Protein AF-A0A5E5Q5E0-F1 (afdb_monomer)

Solvent-accessible surface area (backbone atoms only — not comparable to full-atom values): 14532 Å² total; per-residue (Å²): 140,84,90,85,79,92,76,89,85,77,84,80,76,79,76,79,72,73,76,72,65,75,73,71,73,67,72,50,52,29,37,40,36,38,38,37,91,51,34,83,45,79,44,85,43,45,42,62,45,42,48,98,83,24,41,54,48,75,50,76,49,58,37,79,84,68,51,53,29,35,42,39,36,36,41,42,78,46,62,90,90,45,99,40,58,22,34,41,39,40,38,36,24,42,77,86,66,48,64,49,33,35,40,37,36,49,28,83,44,74,67,52,53,52,70,38,12,37,38,37,42,31,32,44,58,94,90,33,57,34,36,45,37,40,40,47,49,92,70,69,36,84,26,50,61,76,83,38,66,58,48,34,32,39,46,37,40,40,28,68,79,73,74,43,74,48,76,45,80,39,65,47,46,77,75,52,100,48,32,23,45,44,76,44,68,51,78,96,47,60,33,31,42,34,42,37,40,31,51,45,82,56,30,20,25,34,42,35,46,33,38,31,37,51,53,96,96,39,80,40,72,44,34,34,42,36,37,35,23,43,38,70,65,55,42,48,65,50,35,39,36,36,35,40,46,44,95,85,65,41,51,40,34,46,36,43,45,41,36,87,79,52,57,74,79,86,127

Foldseek 3Di:
DDDDDDDDDDPPPPPPPVPPPVPPPPQQWKWKFKDKDQGGDIDIDTVCCPFDNHFKDKDWDAGNVRFIKIWIWGKDQDPPPDPARIWIWIFIAGPVRHTAKIKIKRANGPVLVVQLQKWWKWAQDPLMTIITMMGRDDDAAQAACVVQQQWWWWKWKDQVLVPDTDIDTDRFPDPDPFKGKDKDDRPPAQKIWMWMWGQDPRNKIKTKIWIWGHDPNDTRTGMIIIIIHRDLVSQQRIWMKMWGQDPPRGIMIITTHGRPPDGPPDD

Structure (mmCIF, N/CA/C/O backbone):
data_AF-A0A5E5Q5E0-F1
#
_entry.id   AF-A0A5E5Q5E0-F1
#
loop_
_atom_site.group_PDB
_atom_site.id
_atom_site.type_symbol
_atom_site.label_atom_id
_atom_site.label_alt_id
_atom_site.label_comp_id
_atom_site.label_asym_id
_atom_site.label_entity_id
_atom_site.label_seq_id
_atom_site.pdbx_PDB_ins_code
_atom_site.Cartn_x
_atom_site.Cartn_y
_atom_site.Cartn_z
_atom_site.occupancy
_atom_site.B_iso_or_equiv
_atom_site.auth_seq_id
_atom_site.auth_comp_id
_atom_site.auth_asym_id
_atom_site.auth_atom_id
_atom_site.pdbx_PDB_model_num
ATOM 1 N N . MET A 1 1 ? 80.207 36.138 18.730 1.00 35.34 1 MET A N 1
ATOM 2 C CA . MET A 1 1 ? 80.093 37.525 18.214 1.00 35.34 1 MET A CA 1
ATOM 3 C C . MET A 1 1 ? 79.816 37.389 16.722 1.00 35.34 1 MET A C 1
ATOM 5 O O . MET A 1 1 ? 80.621 36.753 16.075 1.00 35.34 1 MET A O 1
ATOM 9 N N . ASN A 1 2 ? 78.700 37.779 16.112 1.00 36.78 2 ASN A N 1
ATOM 10 C CA . ASN A 1 2 ? 77.713 38.807 16.410 1.00 36.78 2 ASN A CA 1
ATOM 11 C C . ASN A 1 2 ? 76.308 38.320 16.002 1.00 36.78 2 ASN A C 1
ATOM 13 O O . ASN A 1 2 ? 76.163 37.550 15.058 1.00 36.78 2 ASN A O 1
ATOM 17 N N . LYS A 1 3 ? 75.296 38.777 16.744 1.00 40.72 3 LYS A N 1
ATOM 18 C CA . LYS A 1 3 ? 73.862 38.537 16.526 1.00 40.72 3 LYS A CA 1
ATOM 19 C C . LYS A 1 3 ? 73.323 39.411 15.386 1.00 40.72 3 LYS A C 1
ATOM 21 O O . LYS A 1 3 ? 73.710 40.570 15.305 1.00 40.72 3 LYS A O 1
ATOM 26 N N . MET A 1 4 ? 72.362 38.891 14.621 1.00 32.59 4 MET A N 1
ATOM 27 C CA . MET A 1 4 ? 71.255 39.617 13.961 1.00 32.59 4 MET A CA 1
ATOM 28 C C . MET A 1 4 ? 70.448 38.599 13.139 1.00 32.59 4 MET A C 1
ATOM 30 O O . MET A 1 4 ? 71.045 37.781 12.458 1.00 32.59 4 MET A O 1
ATOM 34 N N . ASN A 1 5 ? 69.124 38.569 13.072 1.00 37.16 5 ASN A N 1
ATOM 35 C CA . ASN A 1 5 ? 68.058 39.181 13.846 1.00 37.16 5 ASN A CA 1
ATOM 36 C C . ASN A 1 5 ? 66.815 38.340 13.500 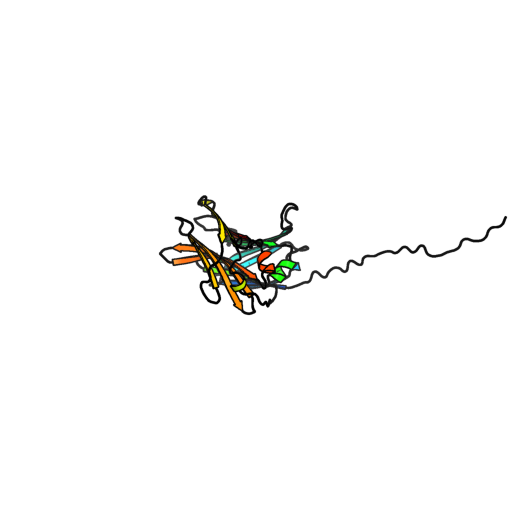1.00 37.16 5 ASN A C 1
ATOM 38 O O . ASN A 1 5 ? 66.496 38.171 12.324 1.00 37.16 5 ASN A O 1
ATOM 42 N N . GLN A 1 6 ? 66.146 37.780 14.507 1.00 40.53 6 GLN A N 1
ATOM 43 C CA . GLN A 1 6 ? 64.787 37.261 14.356 1.00 40.53 6 GLN A CA 1
ATOM 44 C C . GLN A 1 6 ? 63.860 38.437 14.055 1.00 40.53 6 GLN A C 1
ATOM 46 O O . GLN A 1 6 ? 63.905 39.418 14.792 1.00 40.53 6 GLN A O 1
ATOM 51 N N . SER A 1 7 ? 62.985 38.317 13.057 1.00 34.12 7 SER A N 1
ATOM 52 C CA . SER A 1 7 ? 61.674 38.967 13.112 1.00 34.12 7 SER A CA 1
ATOM 53 C C . SER A 1 7 ? 60.756 38.477 11.991 1.00 34.12 7 SER A C 1
ATOM 55 O O . SER A 1 7 ? 61.030 38.738 10.827 1.00 34.12 7 SER A O 1
ATOM 57 N N . ILE A 1 8 ? 59.672 37.796 12.388 1.00 40.12 8 ILE A N 1
ATOM 58 C CA . ILE A 1 8 ? 58.306 37.948 11.854 1.00 40.12 8 ILE A CA 1
ATOM 59 C C . ILE A 1 8 ? 58.193 37.664 10.337 1.00 40.12 8 ILE A C 1
ATOM 61 O O . ILE A 1 8 ? 58.616 38.437 9.494 1.00 40.12 8 ILE A O 1
ATOM 65 N N . THR A 1 9 ? 57.557 36.594 9.865 1.00 35.47 9 THR A N 1
ATOM 66 C CA . THR A 1 9 ? 56.093 36.476 9.808 1.00 35.47 9 THR A CA 1
ATOM 67 C C . THR A 1 9 ? 55.716 35.133 9.159 1.00 35.47 9 THR A C 1
ATOM 69 O O . THR A 1 9 ? 56.431 34.657 8.283 1.00 35.47 9 THR A O 1
ATOM 72 N N . ARG A 1 10 ? 54.508 34.643 9.471 1.00 36.25 10 ARG A N 1
ATOM 73 C CA . ARG A 1 10 ? 53.710 33.644 8.724 1.00 36.25 10 ARG A CA 1
ATOM 74 C C . ARG A 1 10 ? 53.986 32.170 9.024 1.00 36.25 10 ARG A C 1
ATOM 76 O O . ARG A 1 10 ? 54.270 31.369 8.142 1.00 36.25 10 ARG A O 1
ATOM 83 N N . THR A 1 11 ? 53.671 31.780 10.255 1.00 41.12 11 THR A N 1
ATOM 84 C CA . THR A 1 11 ? 52.943 30.522 10.467 1.00 41.12 11 THR A CA 1
ATOM 85 C C . THR A 1 11 ? 51.606 30.636 9.729 1.00 41.12 11 THR A C 1
ATOM 87 O O . THR A 1 11 ? 50.699 31.340 10.173 1.00 41.12 11 THR A O 1
ATOM 90 N N . LEU A 1 12 ? 51.498 30.008 8.559 1.00 36.88 12 LEU A N 1
ATOM 91 C CA . LEU A 1 12 ? 50.235 29.858 7.845 1.00 36.88 12 LEU A CA 1
ATOM 92 C C . LEU A 1 12 ? 49.429 28.766 8.567 1.00 36.88 12 LEU A C 1
ATOM 94 O O . LEU A 1 12 ? 49.473 27.596 8.200 1.00 36.88 12 LEU A O 1
ATOM 98 N N . ILE A 1 13 ? 48.734 29.136 9.645 1.00 43.09 13 ILE A N 1
ATOM 99 C CA . ILE A 1 13 ? 47.657 28.306 10.190 1.00 43.09 13 ILE A CA 1
ATOM 100 C C . ILE A 1 13 ? 46.528 28.399 9.168 1.00 43.09 13 ILE A C 1
ATOM 102 O O . ILE A 1 13 ? 45.756 29.356 9.154 1.00 43.09 13 ILE A O 1
ATOM 106 N N . LEU A 1 14 ? 46.478 27.424 8.262 1.00 36.44 14 LEU A N 1
ATOM 107 C CA . LEU A 1 14 ? 45.332 27.208 7.396 1.00 36.44 14 LEU A CA 1
ATOM 108 C C . LEU A 1 14 ? 44.208 26.668 8.287 1.00 36.44 14 LEU A C 1
ATOM 110 O O . LEU A 1 14 ? 44.027 25.463 8.449 1.00 36.44 14 LEU A O 1
ATOM 114 N N . LEU A 1 15 ? 43.494 27.582 8.940 1.00 39.75 15 LEU A N 1
ATOM 115 C CA . LEU A 1 15 ? 42.253 27.272 9.624 1.00 39.75 15 LEU A CA 1
ATOM 116 C C . LEU A 1 15 ? 41.234 26.947 8.523 1.00 39.75 15 LEU A C 1
ATOM 118 O O . LEU A 1 15 ? 40.555 27.833 8.006 1.00 39.75 15 LEU A O 1
ATOM 122 N N . LEU A 1 16 ? 41.161 25.674 8.124 1.00 37.03 16 LEU A N 1
ATOM 123 C CA . LEU A 1 16 ? 39.994 25.126 7.442 1.00 37.03 16 LEU A CA 1
ATOM 124 C C . LEU A 1 16 ? 38.839 25.181 8.443 1.00 37.03 16 LEU A C 1
ATOM 126 O O . LEU A 1 16 ? 38.475 24.193 9.075 1.00 37.03 16 LEU A O 1
ATOM 130 N N . ILE A 1 17 ? 38.254 26.368 8.593 1.00 39.75 17 ILE A N 1
ATOM 131 C CA . ILE A 1 17 ? 36.859 26.469 8.976 1.00 39.75 17 ILE A CA 1
ATOM 132 C C . ILE A 1 17 ? 36.133 25.862 7.784 1.00 39.75 17 ILE A C 1
ATOM 134 O O . ILE A 1 17 ? 35.847 26.536 6.795 1.00 39.75 17 ILE A O 1
ATOM 138 N N . THR A 1 18 ? 35.887 24.555 7.846 1.00 39.12 18 THR A N 1
ATOM 139 C CA . THR A 1 18 ? 34.796 23.966 7.093 1.00 39.12 18 THR A CA 1
ATOM 140 C C . THR A 1 18 ? 33.573 24.741 7.546 1.00 39.12 18 THR A C 1
ATOM 142 O O . THR A 1 18 ? 33.027 24.485 8.620 1.00 39.12 18 THR A O 1
ATOM 145 N N . MET A 1 19 ? 33.189 25.755 6.773 1.00 35.12 19 MET A N 1
ATOM 146 C CA . MET A 1 19 ? 31.836 26.254 6.823 1.00 35.12 19 MET A CA 1
ATOM 147 C C . MET A 1 19 ? 30.999 25.062 6.391 1.00 35.12 19 MET A C 1
ATOM 149 O O . MET A 1 19 ? 30.806 24.810 5.203 1.00 35.12 19 MET A O 1
ATOM 153 N N . SER A 1 20 ? 30.568 24.274 7.374 1.00 36.41 20 SER A N 1
ATOM 154 C CA . SER A 1 20 ? 29.346 23.515 7.266 1.00 36.41 20 SER A CA 1
ATOM 155 C C . SER A 1 20 ? 28.297 24.568 6.966 1.00 36.41 20 SER A C 1
ATOM 157 O O . SER A 1 20 ? 27.733 25.202 7.855 1.00 36.41 20 SER A O 1
ATOM 159 N N . THR A 1 21 ? 28.097 24.826 5.673 1.00 36.62 21 THR A N 1
ATOM 160 C CA . THR A 1 21 ? 26.851 25.408 5.221 1.00 36.62 21 THR A CA 1
ATOM 161 C C . THR A 1 21 ? 25.802 24.537 5.898 1.00 36.62 21 THR A C 1
ATOM 163 O O . THR A 1 21 ? 25.853 23.311 5.734 1.00 36.62 21 THR A O 1
ATOM 166 N N . PRO A 1 22 ? 24.942 25.089 6.774 1.00 37.69 22 PRO A N 1
ATOM 167 C CA . PRO A 1 22 ? 23.803 24.322 7.212 1.00 37.69 22 PRO A CA 1
ATOM 168 C C . PRO A 1 22 ? 23.111 23.986 5.904 1.00 37.69 22 PRO A C 1
ATOM 170 O O . PRO A 1 22 ? 22.619 24.877 5.211 1.00 37.69 22 PRO A O 1
ATOM 173 N N . THR A 1 23 ? 23.199 22.720 5.504 1.00 37.06 23 THR A N 1
ATOM 174 C CA . THR A 1 23 ? 22.422 22.185 4.408 1.00 37.06 23 THR A CA 1
ATOM 175 C C . THR A 1 23 ? 21.020 22.553 4.827 1.00 37.06 23 THR A C 1
ATOM 177 O O . THR A 1 23 ? 20.521 22.067 5.844 1.00 37.06 23 THR A O 1
ATOM 180 N N . ILE A 1 24 ? 20.452 23.553 4.154 1.00 39.91 24 ILE A N 1
ATOM 181 C CA . ILE A 1 24 ? 19.072 23.949 4.351 1.00 39.91 24 ILE A CA 1
ATOM 182 C C . ILE A 1 24 ? 18.344 22.672 3.992 1.00 39.91 24 ILE A C 1
ATOM 184 O O . ILE A 1 24 ? 18.254 22.342 2.811 1.00 39.91 24 ILE A O 1
ATOM 188 N N . ALA A 1 25 ? 17.992 21.884 5.013 1.00 43.12 25 ALA A N 1
ATOM 189 C CA . ALA A 1 25 ? 17.296 20.626 4.864 1.00 43.12 25 ALA A CA 1
ATOM 190 C C . ALA A 1 25 ? 16.081 20.984 4.030 1.00 43.12 25 ALA A C 1
ATOM 192 O O . ALA A 1 25 ? 15.204 21.717 4.492 1.00 43.12 25 ALA A O 1
ATOM 193 N N . MET A 1 26 ? 16.163 20.631 2.749 1.00 46.97 26 MET A N 1
ATOM 194 C CA . MET A 1 26 ? 15.325 21.189 1.708 1.00 46.97 26 MET A CA 1
ATOM 195 C C . MET A 1 26 ? 13.894 20.928 2.164 1.00 46.97 26 MET A C 1
ATOM 197 O O . MET A 1 26 ? 13.512 19.769 2.341 1.00 46.97 26 MET A O 1
ATOM 201 N N . ILE A 1 27 ? 13.148 21.998 2.457 1.00 55.38 27 ILE A N 1
ATOM 202 C CA . ILE A 1 27 ? 11.773 21.954 2.963 1.00 55.38 27 ILE A CA 1
ATOM 203 C C . ILE A 1 27 ? 10.887 21.549 1.785 1.00 55.38 27 ILE A C 1
ATOM 205 O O . ILE A 1 27 ? 10.065 22.329 1.327 1.00 55.38 27 ILE A O 1
ATOM 209 N N . THR A 1 28 ? 11.115 20.376 1.200 1.00 62.50 28 THR A N 1
ATOM 210 C CA . THR A 1 28 ? 10.254 19.866 0.142 1.00 62.50 28 THR A CA 1
ATOM 211 C C . THR A 1 28 ? 8.949 19.481 0.837 1.00 62.50 28 THR A C 1
ATOM 213 O O . THR A 1 28 ? 8.971 18.608 1.713 1.00 62.50 28 THR A O 1
ATOM 216 N N . PRO A 1 29 ? 7.833 20.180 0.571 1.00 73.25 29 PRO A N 1
ATOM 217 C CA . PRO A 1 29 ? 6.549 19.738 1.071 1.00 73.25 29 PRO A CA 1
ATOM 218 C C . PRO A 1 29 ? 6.169 18.434 0.365 1.00 73.25 29 PRO A C 1
ATOM 220 O O . PRO A 1 29 ? 6.564 18.196 -0.774 1.00 73.25 29 PRO A O 1
ATOM 223 N N . PHE A 1 30 ? 5.400 17.597 1.042 1.00 85.38 30 PHE A N 1
ATOM 224 C CA . PHE A 1 30 ? 4.719 16.469 0.432 1.00 85.38 30 PHE A CA 1
ATOM 225 C C . PHE A 1 30 ? 3.277 16.440 0.917 1.00 85.38 30 PHE A C 1
ATOM 227 O O . PHE A 1 30 ? 2.960 16.838 2.037 1.00 85.38 30 PHE A O 1
ATOM 234 N N . GLN A 1 31 ? 2.389 15.976 0.057 1.00 91.12 31 GLN A N 1
ATOM 235 C CA . GLN A 1 31 ? 0.962 15.949 0.311 1.00 91.12 31 GLN A CA 1
ATOM 236 C C . GLN A 1 31 ? 0.542 14.562 0.786 1.00 91.12 31 GLN A C 1
ATOM 238 O O . GLN A 1 31 ? 0.928 13.555 0.193 1.00 91.12 31 GLN A O 1
ATOM 243 N N . LEU A 1 32 ? -0.269 14.522 1.839 1.00 93.94 32 LEU A N 1
ATOM 244 C CA . LEU A 1 32 ? -1.034 13.356 2.256 1.00 93.94 32 LEU A CA 1
ATOM 245 C C . LEU A 1 32 ? -2.504 13.581 1.901 1.00 93.94 32 LEU A C 1
ATOM 247 O O . LEU A 1 32 ? -3.138 14.487 2.441 1.00 93.94 32 LEU A O 1
ATOM 251 N N . ASP A 1 33 ? -3.041 12.733 1.033 1.00 96.69 33 ASP A N 1
ATOM 252 C CA . ASP A 1 33 ? -4.467 12.656 0.735 1.00 96.69 33 ASP A CA 1
ATOM 253 C C . ASP A 1 33 ? -5.066 11.429 1.431 1.00 96.69 33 ASP A C 1
ATOM 255 O O . ASP A 1 33 ? -4.577 10.314 1.258 1.00 96.69 33 ASP A O 1
ATOM 259 N N . ILE A 1 34 ? -6.131 11.631 2.208 1.00 96.94 34 ILE A N 1
ATOM 260 C CA . ILE A 1 34 ? -6.941 10.571 2.815 1.00 96.94 34 ILE A CA 1
ATOM 261 C C . ILE A 1 34 ? -8.319 10.619 2.163 1.00 96.94 34 ILE A C 1
ATOM 263 O O . ILE A 1 34 ? -9.143 11.486 2.477 1.00 96.94 34 ILE A O 1
ATOM 267 N N . THR A 1 35 ? -8.567 9.705 1.229 1.00 97.38 35 THR A N 1
ATOM 268 C CA . THR A 1 35 ? -9.764 9.735 0.376 1.00 97.38 35 THR A CA 1
ATOM 269 C C . THR A 1 35 ? -10.526 8.418 0.416 1.00 97.38 35 THR A C 1
ATOM 271 O O . THR A 1 35 ? -9.953 7.346 0.558 1.00 97.38 35 THR A O 1
ATOM 274 N N . GLY A 1 36 ? -11.852 8.473 0.335 1.00 94.12 36 GLY A N 1
ATOM 275 C CA . GLY A 1 36 ? -12.704 7.286 0.394 1.00 94.12 36 GLY A CA 1
ATOM 276 C C . GLY A 1 36 ? -14.164 7.654 0.624 1.00 94.12 36 GLY A C 1
ATOM 277 O O . GLY A 1 36 ? -14.520 8.829 0.719 1.00 94.12 36 GLY A O 1
ATOM 278 N N . LYS A 1 37 ? -15.057 6.663 0.744 1.00 91.62 37 LYS A N 1
ATOM 279 C CA . LYS A 1 37 ? -16.495 6.933 0.945 1.00 91.62 37 LYS A CA 1
ATOM 280 C C . LYS A 1 37 ? -16.765 7.609 2.300 1.00 91.62 37 LYS A C 1
ATOM 282 O O . LYS A 1 37 ? -17.027 6.944 3.304 1.00 91.62 37 LYS A O 1
ATOM 287 N N . GLY A 1 38 ? -16.815 8.938 2.301 1.00 90.69 38 GLY A N 1
ATOM 288 C CA . GLY A 1 38 ? -16.965 9.754 3.508 1.00 90.69 38 GLY A CA 1
ATOM 289 C C . GLY A 1 38 ? -15.650 10.283 4.078 1.00 90.69 38 GLY A C 1
ATOM 290 O O . GLY A 1 38 ? -15.674 10.782 5.196 1.00 90.69 38 GLY A O 1
ATOM 291 N N . PHE A 1 39 ? -14.553 10.196 3.321 1.00 93.50 39 PHE A N 1
ATOM 292 C CA . PHE A 1 39 ? -13.262 10.800 3.637 1.00 93.50 39 PHE A CA 1
ATOM 293 C C . PHE A 1 39 ? -12.818 11.677 2.466 1.00 93.50 39 PHE A C 1
ATOM 295 O O . PHE A 1 39 ? -12.828 11.229 1.318 1.00 93.50 39 PHE A O 1
ATOM 302 N N . ASN A 1 40 ? -12.438 12.915 2.761 1.00 94.69 40 ASN A N 1
ATOM 303 C CA . ASN A 1 40 ? -11.791 13.815 1.814 1.00 94.69 40 ASN A CA 1
ATOM 304 C C . ASN A 1 40 ? -10.921 14.799 2.601 1.00 94.69 40 ASN A C 1
ATOM 306 O O . ASN A 1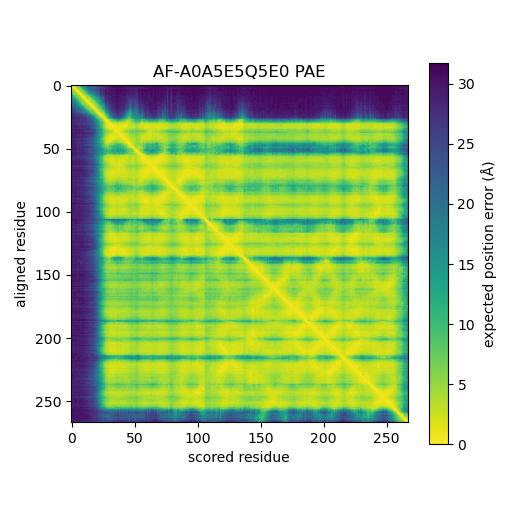 40 ? -11.365 15.891 2.953 1.00 94.69 40 ASN A O 1
ATOM 310 N N . ILE A 1 41 ? -9.725 14.353 2.974 1.00 95.56 41 ILE A N 1
ATOM 311 C CA . ILE A 1 41 ? -8.772 15.135 3.755 1.00 95.56 41 ILE A CA 1
ATOM 312 C C . ILE A 1 41 ? -7.499 15.277 2.936 1.00 95.56 41 ILE A C 1
ATOM 314 O O . ILE A 1 41 ? -6.922 14.279 2.520 1.00 95.56 41 ILE A O 1
ATOM 318 N N . THR A 1 42 ? -7.026 16.506 2.779 1.00 95.62 42 THR A N 1
ATOM 319 C CA . THR A 1 42 ? -5.712 16.794 2.205 1.00 95.62 42 THR A CA 1
ATOM 320 C C . THR A 1 42 ? -4.889 17.532 3.244 1.00 95.62 42 THR A C 1
ATOM 322 O O . THR A 1 42 ? -5.343 18.518 3.827 1.00 95.62 42 THR A O 1
ATOM 325 N N . LYS A 1 43 ? -3.670 17.055 3.486 1.00 92.62 43 LYS A N 1
ATOM 326 C CA . LYS A 1 43 ? -2.739 17.661 4.432 1.00 92.62 43 LYS A CA 1
ATOM 327 C C . LYS A 1 43 ? -1.381 17.854 3.777 1.00 92.62 43 LYS A C 1
ATOM 329 O O . LYS A 1 43 ? -0.789 16.904 3.277 1.00 92.62 43 LYS A O 1
ATOM 334 N N . GLN A 1 44 ? -0.887 19.086 3.799 1.00 89.94 44 GLN A N 1
ATOM 335 C CA . GLN A 1 44 ? 0.491 19.382 3.417 1.00 89.94 44 GLN A CA 1
ATOM 336 C C . GLN A 1 44 ? 1.404 19.092 4.607 1.00 89.94 44 GLN A C 1
ATOM 338 O O . GLN A 1 44 ? 1.173 19.590 5.709 1.00 89.94 44 GLN A O 1
ATOM 343 N N . LEU A 1 45 ? 2.420 18.273 4.377 1.00 84.25 45 LEU A N 1
ATOM 344 C CA . LEU A 1 45 ? 3.441 17.874 5.338 1.00 84.25 45 LEU A CA 1
ATOM 345 C C . LEU A 1 45 ? 4.795 18.374 4.835 1.00 84.25 45 LEU A C 1
ATOM 347 O O . LEU A 1 45 ? 4.972 18.602 3.639 1.00 84.25 45 LEU A O 1
ATOM 351 N N . LYS A 1 46 ? 5.772 18.563 5.720 1.00 77.50 46 LYS A N 1
ATOM 352 C CA . LYS A 1 46 ? 7.135 18.916 5.309 1.00 77.50 46 LYS A CA 1
ATOM 353 C C . LYS A 1 46 ? 8.062 17.749 5.583 1.00 77.50 46 LYS A C 1
ATOM 355 O O . LYS A 1 46 ? 7.957 17.101 6.617 1.00 77.50 46 LYS A O 1
ATOM 360 N N . LEU A 1 47 ? 9.045 17.532 4.711 1.00 68.75 47 LEU A N 1
ATOM 361 C CA . LEU A 1 47 ? 10.126 16.585 5.005 1.00 68.75 47 LEU A CA 1
ATOM 362 C C . LEU A 1 47 ? 10.873 16.925 6.302 1.00 68.75 47 LEU A C 1
ATOM 364 O O . LEU A 1 47 ? 11.340 16.037 6.996 1.00 68.75 47 LEU A O 1
ATOM 368 N N . GLY A 1 48 ? 10.943 18.203 6.682 1.00 65.94 48 GLY A N 1
ATOM 369 C CA . GLY A 1 48 ? 11.484 18.600 7.987 1.00 65.94 48 GLY A CA 1
ATOM 370 C C . GLY A 1 48 ? 10.681 18.079 9.190 1.00 65.94 48 GLY A C 1
ATOM 371 O O . GLY A 1 48 ? 11.236 17.991 10.282 1.00 65.94 48 GLY A O 1
ATOM 372 N N . ASP A 1 49 ? 9.411 17.709 8.997 1.00 69.06 49 ASP A N 1
ATOM 373 C CA . ASP A 1 49 ? 8.545 17.136 10.034 1.00 69.06 49 ASP A CA 1
ATOM 374 C C . ASP A 1 49 ? 8.815 15.635 10.250 1.00 69.06 49 ASP A C 1
ATOM 376 O O . ASP A 1 49 ? 8.374 15.077 11.253 1.00 69.06 49 ASP A O 1
ATOM 380 N N . VAL A 1 50 ? 9.562 14.993 9.339 1.00 71.31 50 VAL A N 1
ATOM 381 C CA . VAL A 1 50 ? 9.944 13.573 9.377 1.00 71.31 50 VAL A CA 1
ATOM 382 C C . VAL A 1 50 ? 11.321 13.338 8.758 1.00 71.31 50 VAL A C 1
ATOM 384 O O . VAL A 1 50 ? 11.486 13.346 7.543 1.00 71.31 50 VAL A O 1
ATOM 387 N N . GLY A 1 51 ? 12.325 13.106 9.600 1.00 69.06 51 GLY A N 1
ATOM 388 C CA . GLY A 1 51 ? 13.727 13.018 9.207 1.00 69.06 51 GLY A CA 1
ATOM 389 C C . GLY A 1 51 ? 14.658 13.221 10.402 1.00 69.06 51 GLY A C 1
ATOM 390 O O . GLY A 1 51 ? 14.380 12.776 11.504 1.00 69.06 51 GLY A O 1
ATOM 391 N N . GLU A 1 52 ? 15.777 13.919 10.206 1.00 60.91 52 GLU A N 1
ATOM 392 C CA . GLU A 1 52 ? 16.815 14.064 11.242 1.00 60.91 52 GLU A CA 1
ATOM 393 C C . GLU A 1 52 ? 16.428 14.963 12.430 1.00 60.91 52 GLU A C 1
ATOM 395 O O . GLU A 1 52 ? 17.062 14.880 13.480 1.00 60.91 52 GLU A O 1
ATOM 400 N N . LYS A 1 53 ? 15.407 15.820 12.280 1.00 65.62 53 LYS A N 1
ATOM 401 C CA . LYS A 1 53 ? 14.995 16.796 13.309 1.00 65.62 53 LYS A CA 1
ATOM 402 C C . LYS A 1 53 ? 13.721 16.394 14.045 1.00 65.62 53 LYS A C 1
ATOM 404 O O . LYS A 1 53 ? 13.685 16.440 15.268 1.00 65.62 53 LYS A O 1
ATOM 409 N N . ASN A 1 54 ? 12.699 15.991 13.298 1.00 73.88 54 ASN A N 1
ATOM 410 C CA . ASN A 1 54 ? 11.440 15.485 13.825 1.00 73.88 54 ASN A CA 1
ATOM 411 C C . ASN A 1 54 ? 11.254 14.055 13.335 1.00 73.88 54 ASN A C 1
ATOM 413 O O . ASN A 1 54 ? 11.473 13.771 12.164 1.00 73.88 54 ASN A O 1
ATOM 417 N N . ASN A 1 55 ? 10.848 13.158 14.228 1.00 80.25 55 ASN A N 1
ATOM 418 C CA . ASN A 1 55 ? 10.725 11.732 13.920 1.00 80.25 55 ASN A CA 1
ATOM 419 C C . ASN A 1 55 ? 9.269 11.273 13.817 1.00 80.25 55 ASN A C 1
ATOM 421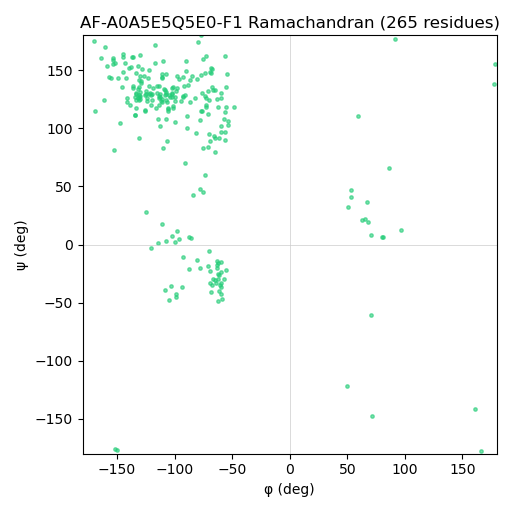 O O . ASN A 1 55 ? 9.028 10.079 13.657 1.00 80.25 55 ASN A O 1
ATOM 425 N N . SER A 1 56 ? 8.287 12.170 13.949 1.00 88.56 56 SER A N 1
ATOM 426 C CA . SER A 1 56 ? 6.883 11.765 13.983 1.00 88.56 56 SER A CA 1
ATOM 427 C C . SER A 1 56 ? 5.903 12.858 13.580 1.00 88.56 56 SER A C 1
ATOM 429 O O . SER A 1 56 ? 6.045 14.008 13.989 1.00 88.56 56 SER A O 1
ATOM 431 N N . ILE A 1 57 ? 4.836 12.449 12.898 1.00 90.50 57 ILE A N 1
ATOM 432 C CA . ILE A 1 57 ? 3.642 13.242 12.612 1.00 90.50 57 ILE A CA 1
ATOM 433 C C . ILE A 1 57 ? 2.443 12.467 13.153 1.00 90.50 57 ILE A C 1
ATOM 435 O O . ILE A 1 57 ? 2.209 11.329 12.751 1.00 90.50 57 ILE A O 1
ATOM 439 N N . ASN A 1 58 ? 1.655 13.088 14.028 1.00 93.69 58 ASN A N 1
ATOM 440 C CA . ASN A 1 58 ? 0.435 12.493 14.563 1.00 93.69 58 ASN A CA 1
ATOM 441 C C . ASN A 1 58 ? -0.725 13.486 14.481 1.00 93.69 58 ASN A C 1
ATOM 443 O O . ASN A 1 58 ? -0.559 14.658 14.822 1.00 93.69 58 ASN A O 1
ATOM 447 N N . PHE A 1 59 ? -1.884 13.038 14.006 1.00 95.44 59 PHE A N 1
ATOM 448 C CA . PHE A 1 59 ? -3.100 13.843 14.042 1.00 95.44 59 PHE A CA 1
ATOM 449 C C . PHE A 1 59 ? -4.363 12.992 13.944 1.00 95.44 59 PHE A C 1
ATOM 451 O O . PHE A 1 59 ? -4.373 11.922 13.332 1.00 95.44 59 PHE A O 1
ATOM 458 N N . ASP A 1 60 ? -5.448 13.527 14.494 1.00 97.31 60 ASP A N 1
ATOM 459 C CA . ASP A 1 60 ? -6.780 12.960 14.332 1.00 97.31 60 ASP A CA 1
ATOM 460 C C . ASP A 1 60 ? -7.432 13.461 13.035 1.00 97.31 60 ASP A C 1
ATOM 462 O O . ASP A 1 60 ? -7.248 14.608 12.619 1.00 97.31 60 ASP A O 1
ATOM 466 N N . PHE A 1 61 ? -8.214 12.593 12.401 1.00 95.56 61 PHE A N 1
ATOM 467 C CA . PHE A 1 61 ? -9.059 12.911 11.255 1.00 95.56 61 PHE A CA 1
ATOM 468 C C . PHE A 1 61 ? -10.434 12.264 11.429 1.00 95.56 61 PHE A C 1
ATOM 470 O O . PHE A 1 61 ? -10.607 11.345 12.231 1.00 95.56 61 PHE A O 1
ATOM 477 N N . TYR A 1 62 ? -11.423 12.763 10.694 1.00 95.19 62 TYR A N 1
ATOM 478 C CA . TYR A 1 62 ? -12.821 12.399 10.894 1.00 95.19 62 TYR A CA 1
ATOM 479 C C . TYR A 1 62 ? -13.460 11.997 9.573 1.00 95.19 62 TYR A C 1
ATOM 481 O O . TYR A 1 62 ? -13.133 12.553 8.522 1.00 95.19 62 TYR A O 1
ATOM 489 N N . ASP A 1 63 ? -14.369 11.028 9.626 1.00 93.69 63 ASP A N 1
ATOM 490 C CA . ASP A 1 63 ? -15.262 10.781 8.499 1.00 93.69 63 ASP A CA 1
ATOM 491 C C . ASP A 1 63 ? -16.425 11.788 8.481 1.00 93.69 63 ASP A C 1
ATOM 493 O O . ASP A 1 63 ? -16.627 12.579 9.404 1.00 93.69 63 ASP A O 1
ATOM 497 N N . LYS A 1 64 ? -17.241 11.735 7.426 1.00 93.00 64 LYS A N 1
ATOM 498 C CA . LYS A 1 64 ? -18.432 12.587 7.274 1.00 93.00 64 LYS A CA 1
ATOM 499 C C . LYS A 1 64 ? -19.494 12.435 8.378 1.00 93.00 64 LYS A C 1
ATOM 501 O O . LYS A 1 64 ? -20.401 13.255 8.445 1.00 93.00 64 LYS A O 1
ATOM 506 N N . ASN A 1 65 ? -19.428 11.372 9.181 1.00 93.44 65 ASN A N 1
ATOM 507 C CA . ASN A 1 65 ? -20.320 11.123 10.313 1.00 93.44 65 ASN A CA 1
ATOM 508 C C . ASN A 1 65 ? -19.675 11.565 11.641 1.00 93.44 65 ASN A C 1
ATOM 510 O O . ASN A 1 65 ? -20.182 11.224 12.708 1.00 93.44 65 ASN A O 1
ATOM 514 N N . ASN A 1 66 ? -18.557 12.295 11.583 1.00 94.38 66 ASN A N 1
ATOM 515 C CA . ASN A 1 66 ? -17.771 12.734 12.730 1.00 94.38 66 ASN A CA 1
ATOM 516 C C . ASN A 1 66 ? -17.165 11.581 13.556 1.00 94.38 66 ASN A C 1
ATOM 518 O O . ASN A 1 66 ? -16.800 11.760 14.719 1.00 94.38 66 ASN A O 1
ATOM 522 N N . GLN A 1 67 ? -17.022 10.388 12.967 1.00 94.81 67 GLN A N 1
ATOM 523 C CA . GLN A 1 67 ? -16.282 9.298 13.592 1.00 94.81 67 GLN A CA 1
ATOM 524 C C . GLN A 1 67 ? -14.786 9.616 13.530 1.00 94.81 67 GLN A C 1
ATOM 526 O O . GLN A 1 67 ? -14.241 9.859 12.454 1.00 94.81 67 GLN A O 1
ATOM 531 N N . ARG A 1 68 ? -14.126 9.586 14.690 1.00 96.31 68 ARG A N 1
ATOM 532 C CA . ARG A 1 68 ? -12.697 9.891 14.834 1.00 96.31 68 ARG A CA 1
ATOM 533 C C . ARG A 1 68 ? -11.802 8.710 14.460 1.00 96.31 68 ARG A C 1
ATOM 535 O O . ARG A 1 68 ? -12.072 7.570 14.845 1.00 96.31 68 ARG A O 1
ATOM 542 N N . TYR A 1 69 ? -10.684 9.025 13.823 1.00 97.38 69 TYR A N 1
ATOM 543 C CA . TYR A 1 69 ? -9.568 8.137 13.513 1.00 97.38 69 TYR A CA 1
ATOM 544 C C . TYR A 1 69 ? -8.249 8.862 13.789 1.00 97.38 69 TYR A C 1
ATOM 546 O O . TYR A 1 69 ? -8.219 10.089 13.857 1.00 97.38 69 TYR A O 1
ATOM 554 N N . ASN A 1 70 ? -7.158 8.112 13.926 1.00 97.81 70 ASN A N 1
ATOM 555 C CA . ASN A 1 70 ? -5.825 8.668 14.143 1.00 97.81 70 ASN A CA 1
ATOM 556 C C . ASN A 1 70 ? -4.865 8.215 13.043 1.00 97.81 70 ASN A C 1
ATOM 558 O O . ASN A 1 70 ? -4.835 7.038 12.667 1.00 97.81 70 ASN A O 1
ATOM 562 N N . PHE A 1 71 ? -4.077 9.165 12.554 1.00 96.81 71 PHE A N 1
ATOM 563 C CA . PHE A 1 71 ? -2.956 8.941 11.660 1.00 96.81 71 PHE A CA 1
ATOM 564 C C . PHE A 1 71 ? -1.655 9.179 12.430 1.00 96.81 71 PHE A C 1
ATOM 566 O O . PHE A 1 71 ? -1.478 10.225 13.056 1.00 96.81 71 PHE A O 1
ATOM 573 N N . ASP A 1 72 ? -0.747 8.210 12.368 1.00 95.00 72 ASP A N 1
ATOM 574 C CA . ASP A 1 72 ? 0.530 8.206 13.079 1.00 95.00 72 ASP A CA 1
ATOM 575 C C . ASP A 1 72 ? 1.633 7.778 12.113 1.00 95.00 72 ASP A C 1
ATOM 577 O O . ASP A 1 72 ? 1.661 6.631 11.671 1.00 95.00 72 ASP A O 1
ATOM 581 N N . LEU A 1 73 ? 2.522 8.698 11.764 1.00 92.44 73 LEU A N 1
ATOM 582 C CA . LEU A 1 73 ? 3.671 8.449 10.909 1.00 92.44 73 LEU A CA 1
ATOM 583 C C . LEU A 1 73 ? 4.942 8.664 11.726 1.00 92.44 73 LEU A C 1
ATOM 585 O O . LEU A 1 73 ? 5.085 9.691 12.382 1.00 92.44 73 LEU A O 1
ATOM 589 N N . GLN A 1 74 ? 5.868 7.710 11.679 1.00 90.38 74 GLN A N 1
ATOM 590 C CA . GLN A 1 74 ? 7.130 7.740 12.410 1.00 90.38 74 GLN A CA 1
ATOM 591 C C . GLN A 1 74 ? 8.301 7.447 11.476 1.00 90.38 74 GLN A C 1
ATOM 593 O O . GLN A 1 74 ? 8.287 6.467 10.736 1.00 90.38 74 GLN A O 1
ATOM 598 N N . TYR A 1 75 ? 9.334 8.277 11.539 1.00 87.31 75 TYR A N 1
ATOM 599 C CA . TYR A 1 75 ? 10.616 8.048 10.891 1.00 87.31 75 TYR A CA 1
ATOM 600 C C . TYR A 1 75 ? 11.600 7.507 11.925 1.00 87.31 75 TYR A C 1
ATOM 602 O O . TYR A 1 75 ? 11.794 8.113 12.980 1.00 87.31 75 TYR A O 1
ATOM 610 N N . LYS A 1 76 ? 12.192 6.343 11.664 1.00 85.62 76 LYS A N 1
ATOM 611 C CA . LYS A 1 76 ? 13.041 5.651 12.640 1.00 85.62 76 LYS A CA 1
ATOM 612 C C . LYS A 1 76 ? 14.377 5.268 12.033 1.00 85.62 76 LYS A C 1
ATOM 614 O O . LYS A 1 76 ? 14.448 4.808 10.897 1.00 85.62 76 LYS A O 1
ATOM 619 N N . LYS A 1 77 ? 15.433 5.420 12.835 1.00 85.12 77 LYS A N 1
ATOM 620 C CA . LYS A 1 77 ? 16.726 4.781 12.580 1.00 85.12 77 LYS A CA 1
ATOM 621 C C . LYS A 1 77 ? 16.627 3.311 12.961 1.00 85.12 77 LYS A C 1
ATOM 623 O O . LYS A 1 77 ? 16.152 2.977 14.047 1.00 85.12 77 LYS A O 1
ATOM 628 N N . LEU A 1 78 ? 17.067 2.451 12.058 1.00 82.69 78 LEU A N 1
ATOM 629 C CA . LEU A 1 78 ? 17.138 1.018 12.276 1.00 82.69 78 LEU A CA 1
ATOM 630 C C . LEU A 1 78 ? 18.508 0.634 12.860 1.00 82.69 78 LEU A C 1
ATOM 632 O O . LEU A 1 78 ? 19.473 1.389 12.721 1.00 82.69 78 LEU A O 1
ATOM 636 N N . PRO A 1 79 ? 18.615 -0.527 13.533 1.00 84.19 79 PRO A N 1
ATOM 637 C CA . PRO A 1 79 ? 19.903 -1.052 13.976 1.00 84.19 79 PRO A CA 1
ATOM 638 C C . PRO A 1 79 ? 20.907 -1.174 12.820 1.00 84.19 79 PRO A C 1
ATOM 640 O O . PRO A 1 79 ? 20.526 -1.497 11.696 1.00 84.19 79 PRO A O 1
ATOM 643 N N . SER A 1 80 ? 22.196 -0.973 13.105 1.00 82.69 80 SER A N 1
ATOM 644 C CA . SER A 1 80 ? 23.271 -0.944 12.095 1.00 82.69 80 SER A CA 1
ATOM 645 C C . SER A 1 80 ? 23.465 -2.254 11.324 1.00 82.69 80 SER A C 1
ATOM 647 O O . SER A 1 80 ? 24.103 -2.258 10.279 1.00 82.69 80 SER A O 1
ATOM 649 N N . ASN A 1 81 ? 22.912 -3.365 11.815 1.00 80.56 81 ASN A N 1
ATOM 650 C CA . ASN A 1 81 ? 22.953 -4.671 11.158 1.00 80.56 81 ASN A CA 1
ATOM 651 C C . ASN A 1 81 ? 21.804 -4.898 10.157 1.00 80.56 81 ASN A C 1
ATOM 653 O O . ASN A 1 81 ? 21.624 -6.017 9.676 1.00 80.56 81 ASN A O 1
ATOM 657 N N . ARG A 1 82 ? 20.981 -3.882 9.880 1.00 74.94 82 ARG A N 1
ATOM 658 C CA . ARG A 1 82 ? 19.915 -3.949 8.876 1.00 74.94 82 ARG A CA 1
ATOM 659 C C . ARG A 1 82 ? 20.431 -3.449 7.531 1.00 74.94 82 ARG A C 1
ATOM 661 O O . ARG A 1 82 ? 21.180 -2.483 7.474 1.00 74.94 82 ARG A O 1
ATOM 668 N N . SER A 1 83 ? 19.955 -4.062 6.448 1.00 73.12 83 SER A N 1
ATOM 669 C CA . SER A 1 83 ? 20.284 -3.657 5.072 1.00 73.12 83 SER A CA 1
ATOM 670 C C . SER A 1 83 ? 19.794 -2.250 4.712 1.00 73.12 83 SER A C 1
ATOM 672 O O . SER A 1 83 ? 20.290 -1.667 3.757 1.00 73.12 83 SER A O 1
ATOM 674 N N . TYR A 1 84 ? 18.847 -1.704 5.483 1.00 77.06 84 TYR A N 1
ATOM 675 C CA . TYR A 1 84 ? 18.327 -0.346 5.338 1.00 77.06 84 TYR A CA 1
ATOM 676 C C . TYR A 1 84 ? 18.548 0.418 6.650 1.00 77.06 84 TYR A C 1
ATOM 678 O O . TYR A 1 84 ? 18.179 -0.099 7.710 1.00 77.06 84 TYR A O 1
ATOM 686 N N . PRO A 1 85 ? 19.122 1.633 6.614 1.00 78.31 85 PRO A N 1
ATOM 687 C CA . PRO A 1 85 ? 19.474 2.378 7.822 1.00 78.31 85 PRO A CA 1
ATOM 688 C C . PRO A 1 85 ? 18.266 3.048 8.491 1.00 78.31 85 PRO A C 1
ATOM 690 O O . PRO A 1 85 ? 18.330 3.396 9.673 1.00 78.31 85 PRO A O 1
ATOM 693 N N . THR A 1 86 ? 17.166 3.246 7.759 1.00 83.00 86 THR A N 1
ATOM 694 C CA . THR A 1 86 ? 15.969 3.945 8.239 1.00 83.00 86 THR A CA 1
ATOM 695 C C . THR A 1 86 ? 14.682 3.349 7.676 1.00 83.00 86 THR A C 1
ATOM 697 O O . THR A 1 86 ? 14.677 2.638 6.670 1.00 83.00 86 THR A O 1
ATOM 700 N N . ASN A 1 87 ? 13.562 3.648 8.328 1.00 85.88 87 ASN A N 1
ATOM 701 C CA . ASN A 1 87 ? 12.237 3.309 7.829 1.00 85.88 87 ASN A CA 1
ATOM 702 C C . ASN A 1 87 ? 11.201 4.387 8.141 1.00 85.88 87 ASN A C 1
ATOM 704 O O . ASN A 1 87 ? 11.324 5.149 9.103 1.00 85.88 87 ASN A O 1
ATOM 708 N N . LEU A 1 88 ? 10.150 4.390 7.325 1.00 88.06 88 LEU A N 1
ATOM 709 C CA . LEU A 1 88 ? 8.923 5.137 7.555 1.00 88.06 88 LEU A CA 1
ATOM 710 C C . LEU A 1 88 ? 7.820 4.163 7.989 1.00 88.06 88 LEU A C 1
ATOM 712 O O . LEU A 1 88 ? 7.437 3.276 7.228 1.00 88.06 88 LEU A O 1
ATOM 716 N N . ASP A 1 89 ? 7.321 4.334 9.208 1.00 91.06 89 ASP A N 1
ATOM 717 C CA . ASP A 1 89 ? 6.192 3.599 9.773 1.00 91.06 89 ASP A CA 1
ATOM 718 C C . ASP A 1 89 ? 4.939 4.466 9.711 1.00 91.06 89 ASP A C 1
ATOM 720 O O . ASP A 1 89 ? 4.883 5.499 10.364 1.00 91.06 89 ASP A O 1
ATOM 724 N N . VAL A 1 90 ? 3.904 4.033 9.005 1.00 93.62 90 VAL A N 1
ATOM 725 C CA . VAL A 1 90 ? 2.589 4.679 8.995 1.00 93.62 90 VAL A CA 1
ATOM 726 C C . VAL A 1 90 ? 1.596 3.739 9.656 1.00 93.62 90 VAL A C 1
ATOM 728 O O . VAL A 1 90 ? 1.482 2.581 9.270 1.00 93.62 90 VAL A O 1
ATOM 731 N N . THR A 1 91 ? 0.866 4.214 10.657 1.00 97.00 91 THR A N 1
ATOM 732 C CA . THR A 1 91 ? -0.174 3.463 11.359 1.00 97.00 91 THR A CA 1
ATOM 733 C C . THR A 1 91 ? -1.479 4.242 11.323 1.00 97.00 91 THR A C 1
ATOM 735 O O . THR A 1 91 ? -1.522 5.417 11.680 1.00 97.00 91 THR A O 1
ATOM 738 N N . ILE A 1 92 ? -2.560 3.557 10.959 1.00 97.31 92 ILE A N 1
ATOM 739 C CA . ILE A 1 92 ? -3.923 4.082 11.037 1.00 97.31 92 ILE A CA 1
ATOM 740 C C . ILE A 1 92 ? -4.640 3.394 12.191 1.00 97.31 92 ILE A C 1
ATOM 742 O O . ILE A 1 92 ? -4.588 2.164 12.302 1.00 97.31 92 ILE A O 1
ATOM 746 N N . LYS A 1 93 ? -5.301 4.168 13.055 1.00 97.62 93 LYS A N 1
ATOM 747 C CA . LYS A 1 93 ? -6.016 3.653 14.231 1.00 97.62 93 LYS A CA 1
ATOM 748 C C . LYS A 1 93 ? -7.453 4.168 14.282 1.00 97.62 93 LYS A C 1
ATOM 750 O O . LYS A 1 93 ? -7.743 5.264 13.804 1.00 97.62 93 LYS A O 1
ATOM 755 N N . ASP A 1 94 ? -8.343 3.385 14.881 1.00 95.88 94 ASP A N 1
ATOM 756 C CA . ASP A 1 94 ? -9.691 3.837 15.229 1.00 95.88 94 ASP A CA 1
ATOM 757 C C . ASP A 1 94 ? -9.698 4.727 16.488 1.00 95.88 94 ASP A C 1
ATOM 759 O O . ASP A 1 94 ? -8.666 4.980 17.117 1.00 95.88 94 ASP A O 1
ATOM 763 N N . ASN A 1 95 ? -10.883 5.193 16.886 1.00 94.44 95 ASN A N 1
ATOM 764 C CA . ASN A 1 95 ? -11.075 6.038 18.067 1.00 94.44 95 ASN A CA 1
ATOM 765 C C . ASN A 1 95 ? -10.707 5.372 19.407 1.00 94.44 95 ASN A C 1
ATOM 767 O O . ASN A 1 95 ? -10.590 6.092 20.401 1.00 94.44 95 ASN A O 1
ATOM 771 N N . LYS A 1 96 ? -10.529 4.044 19.437 1.00 94.94 96 LYS A N 1
ATOM 772 C CA . LYS A 1 96 ? -10.106 3.247 20.599 1.00 94.94 96 LYS A CA 1
ATOM 773 C C . LYS A 1 96 ? -8.613 2.900 20.550 1.00 94.94 96 LYS A C 1
ATOM 775 O O . LYS A 1 96 ? -8.125 2.185 21.419 1.00 94.94 96 LYS A O 1
ATOM 780 N N . GLY A 1 97 ? -7.884 3.377 19.539 1.00 94.81 97 GLY A N 1
ATOM 781 C CA . GLY A 1 97 ? -6.464 3.089 19.349 1.00 94.81 97 GLY A CA 1
ATOM 782 C C . GLY A 1 97 ? -6.177 1.726 18.712 1.00 94.81 97 GLY A C 1
ATOM 783 O O . GLY A 1 97 ? -5.008 1.346 18.598 1.00 94.81 97 GLY A O 1
ATOM 784 N N . LYS A 1 98 ? -7.200 0.987 18.260 1.00 95.31 98 LYS A N 1
ATOM 785 C CA . LYS A 1 98 ? -7.005 -0.275 17.541 1.00 95.31 98 LYS A CA 1
ATOM 786 C C . LYS A 1 98 ? -6.447 0.024 16.155 1.00 95.31 98 LYS A C 1
ATOM 788 O O . LYS A 1 98 ? -6.972 0.869 15.435 1.00 95.31 98 LYS A O 1
ATOM 793 N N . LYS A 1 99 ? -5.391 -0.692 15.768 1.00 96.56 99 LYS A N 1
ATOM 794 C CA . LYS A 1 99 ? -4.793 -0.568 14.433 1.00 96.56 99 LYS A CA 1
ATOM 795 C C . LYS A 1 99 ? -5.764 -1.085 13.372 1.00 96.56 99 LYS A C 1
ATOM 797 O O . LYS A 1 99 ? -6.357 -2.145 13.548 1.00 96.56 99 LYS A O 1
ATOM 802 N N . LEU A 1 100 ? -5.894 -0.328 12.290 1.00 95.81 100 LEU A N 1
ATOM 803 C CA . LEU A 1 100 ? -6.710 -0.649 11.117 1.00 95.81 100 LEU A CA 1
ATOM 804 C C . LEU A 1 100 ? -5.825 -1.018 9.926 1.00 95.81 100 LEU A C 1
ATOM 806 O O . LEU A 1 100 ? -6.118 -1.969 9.209 1.00 95.81 100 LEU A O 1
ATOM 810 N N . GLY A 1 101 ? -4.708 -0.309 9.773 1.00 96.31 101 GLY A N 1
ATOM 811 C CA . GLY A 1 101 ? -3.695 -0.584 8.765 1.00 96.31 101 GLY A CA 1
ATOM 812 C C . GLY A 1 101 ? -2.326 -0.097 9.212 1.00 96.31 101 GLY A C 1
ATOM 813 O O . GLY A 1 101 ? -2.202 0.749 10.107 1.00 96.31 101 GLY A O 1
ATOM 814 N N . TYR A 1 102 ? -1.297 -0.662 8.601 1.00 96.19 102 TYR A N 1
ATOM 815 C CA . TYR A 1 102 ? 0.087 -0.290 8.841 1.00 96.19 102 TYR A CA 1
ATOM 816 C C . TYR A 1 102 ? 0.885 -0.417 7.551 1.00 96.19 102 TYR A C 1
ATOM 818 O O . TYR A 1 102 ? 0.767 -1.427 6.866 1.00 96.19 102 TYR A O 1
ATOM 826 N N . LEU A 1 103 ? 1.719 0.575 7.261 1.00 93.25 103 LEU A N 1
ATOM 827 C CA . LEU A 1 103 ? 2.697 0.553 6.182 1.00 93.25 103 LEU A CA 1
ATOM 828 C C . LEU A 1 103 ? 4.085 0.772 6.779 1.00 93.25 103 LEU A C 1
ATOM 830 O O . LEU A 1 103 ? 4.316 1.717 7.523 1.00 93.25 103 LEU A O 1
ATOM 834 N N . PHE A 1 104 ? 5.003 -0.103 6.418 1.00 89.56 104 PHE A N 1
ATOM 835 C CA . PHE A 1 104 ? 6.431 0.002 6.630 1.00 89.56 104 PHE A CA 1
ATOM 836 C C . PHE A 1 104 ? 7.074 0.202 5.265 1.00 89.56 104 PHE A C 1
ATOM 838 O O . PHE A 1 104 ? 6.915 -0.630 4.372 1.00 89.56 104 PHE A O 1
ATOM 845 N N . LEU A 1 105 ? 7.814 1.289 5.116 1.00 86.69 105 LEU A N 1
ATOM 846 C CA . LEU A 1 105 ? 8.655 1.541 3.957 1.00 86.69 105 LEU A CA 1
ATOM 847 C C . LEU A 1 105 ? 10.107 1.543 4.426 1.00 86.69 105 LEU A C 1
ATOM 849 O O . LEU A 1 105 ? 10.533 2.468 5.124 1.00 86.69 105 LEU A O 1
ATOM 853 N N . ALA A 1 106 ? 10.846 0.493 4.065 1.00 78.75 106 ALA A N 1
ATOM 854 C CA . ALA A 1 106 ? 12.295 0.470 4.224 1.00 78.75 106 ALA A CA 1
ATOM 855 C C . ALA A 1 106 ? 12.886 1.409 3.174 1.00 78.75 106 ALA A C 1
ATOM 857 O O . ALA A 1 106 ? 12.675 1.216 1.979 1.00 78.75 106 ALA A O 1
ATOM 858 N N . ASN A 1 107 ? 13.581 2.453 3.619 1.00 67.56 107 ASN A N 1
ATOM 859 C CA . ASN A 1 107 ? 14.142 3.456 2.725 1.00 67.56 107 ASN A CA 1
ATOM 860 C C . ASN A 1 107 ? 15.609 3.730 3.060 1.00 67.56 107 ASN A C 1
ATOM 862 O O . ASN A 1 107 ? 16.045 3.609 4.204 1.00 67.56 107 ASN A O 1
ATOM 866 N N . ASN A 1 108 ? 16.363 4.163 2.053 1.00 63.34 108 ASN A N 1
ATOM 867 C CA . ASN A 1 108 ? 17.719 4.688 2.218 1.00 63.34 108 ASN A CA 1
ATOM 868 C C . ASN A 1 108 ? 17.681 6.176 2.601 1.00 63.34 108 ASN A C 1
ATOM 870 O O . ASN A 1 108 ? 18.420 6.999 2.067 1.00 63.34 108 ASN A O 1
ATOM 874 N N . GLY A 1 109 ? 16.769 6.527 3.506 1.00 63.19 109 GLY A N 1
ATOM 875 C CA . GLY A 1 109 ? 16.503 7.892 3.925 1.00 63.19 109 GLY A CA 1
ATOM 876 C C . GLY A 1 109 ? 15.408 8.599 3.129 1.00 63.19 109 GLY A C 1
ATOM 877 O O . GLY A 1 109 ? 14.821 8.088 2.175 1.00 63.19 109 GLY A O 1
ATOM 878 N N . VAL A 1 110 ? 15.129 9.826 3.563 1.00 64.19 110 VAL A N 1
ATOM 879 C CA . VAL A 1 110 ? 14.075 10.698 3.028 1.00 64.19 110 VAL A CA 1
ATOM 880 C C . VAL A 1 110 ? 14.280 11.052 1.544 1.00 64.19 110 VAL A C 1
ATOM 882 O O . VAL A 1 110 ? 13.309 11.320 0.839 1.00 64.19 110 VAL A O 1
ATOM 885 N N . SER A 1 111 ? 15.519 11.035 1.046 1.00 67.69 111 SER A N 1
ATOM 886 C CA . SER A 1 111 ? 15.833 11.266 -0.371 1.00 67.69 111 SER A CA 1
ATOM 887 C C . SER A 1 111 ? 15.157 10.248 -1.289 1.00 67.69 111 SER A C 1
ATOM 889 O O . SER A 1 111 ? 14.537 1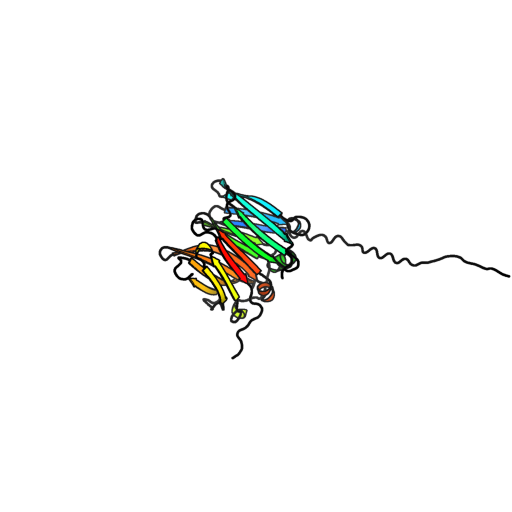0.659 -2.262 1.00 67.69 111 SER A O 1
ATOM 891 N N . ALA A 1 112 ? 15.157 8.962 -0.923 1.00 71.38 112 ALA A N 1
ATOM 892 C CA . ALA A 1 112 ? 14.521 7.903 -1.711 1.00 71.38 112 ALA A CA 1
ATOM 893 C C . ALA A 1 112 ? 12.996 8.095 -1.855 1.00 71.38 112 ALA A C 1
ATOM 895 O O . ALA A 1 112 ? 12.391 7.658 -2.832 1.00 71.38 112 ALA A O 1
ATOM 896 N N . LEU A 1 113 ? 12.349 8.797 -0.913 1.00 74.50 113 LEU A N 1
ATOM 897 C CA . LEU A 1 113 ? 10.919 9.124 -1.012 1.00 74.50 113 LEU A CA 1
ATOM 898 C C . LEU A 1 113 ? 10.624 10.086 -2.171 1.00 74.50 113 LEU A C 1
ATOM 900 O O . LEU A 1 113 ? 9.536 10.039 -2.746 1.00 74.50 113 LEU A O 1
ATOM 904 N N . LYS A 1 114 ? 11.587 10.946 -2.528 1.00 73.69 114 LYS A N 1
ATOM 905 C CA . LYS A 1 114 ? 11.452 11.871 -3.661 1.00 73.69 114 LYS A CA 1
ATOM 906 C C . LYS A 1 114 ? 11.438 11.108 -4.983 1.00 73.69 114 LYS A C 1
ATOM 908 O O . LYS A 1 114 ? 10.614 11.406 -5.848 1.00 73.69 114 LYS A O 1
ATOM 913 N N . ASP A 1 115 ? 12.282 10.089 -5.105 1.00 74.50 115 ASP A N 1
ATOM 914 C CA . ASP A 1 115 ? 12.408 9.297 -6.331 1.00 74.50 115 ASP A CA 1
ATOM 915 C C . ASP A 1 115 ? 11.167 8.431 -6.587 1.00 74.50 115 ASP A C 1
ATOM 917 O O . ASP A 1 115 ? 10.737 8.279 -7.731 1.00 74.50 115 ASP A O 1
ATOM 921 N N . LEU A 1 116 ? 10.513 7.957 -5.520 1.00 76.56 116 LEU A N 1
ATOM 922 C CA . LEU A 1 116 ? 9.231 7.251 -5.614 1.00 76.56 116 LEU A CA 1
ATOM 923 C C . LEU A 1 116 ? 8.093 8.171 -6.075 1.00 76.56 116 LEU A C 1
ATOM 925 O O . LEU A 1 116 ? 7.204 7.744 -6.810 1.00 76.56 116 LEU A O 1
ATOM 929 N N . GLY A 1 117 ? 8.108 9.444 -5.670 1.00 82.19 117 GLY A N 1
ATOM 930 C CA . GLY A 1 117 ? 7.108 10.451 -6.040 1.00 82.19 117 GLY A CA 1
ATOM 931 C C . GLY A 1 117 ? 5.742 10.221 -5.395 1.00 82.19 117 GLY A C 1
ATOM 932 O O . GLY A 1 117 ? 5.283 11.069 -4.634 1.00 82.19 117 GLY A O 1
ATOM 933 N N . VAL A 1 118 ? 5.102 9.079 -5.668 1.00 89.62 118 VAL A N 1
ATOM 934 C CA . VAL A 1 118 ? 3.803 8.677 -5.117 1.00 89.62 118 VAL A CA 1
ATOM 935 C C . VAL A 1 118 ? 3.865 7.257 -4.565 1.00 89.62 118 VAL A C 1
ATOM 937 O O . VAL A 1 118 ? 4.226 6.317 -5.274 1.00 89.62 118 VAL A O 1
ATOM 940 N N . PHE A 1 119 ? 3.414 7.091 -3.325 1.00 90.81 119 PHE A N 1
ATOM 941 C CA . PHE A 1 119 ? 3.130 5.787 -2.726 1.00 90.81 119 PHE A CA 1
ATOM 942 C C . PHE A 1 119 ? 1.932 5.884 -1.788 1.00 90.81 119 PHE A C 1
ATOM 944 O O . PHE A 1 119 ? 1.536 6.977 -1.382 1.00 90.81 119 PHE A O 1
ATOM 951 N N . GLY A 1 120 ? 1.347 4.750 -1.427 1.00 92.69 120 GLY A N 1
ATOM 952 C CA . GLY A 1 120 ? 0.221 4.755 -0.512 1.00 92.69 120 GLY A CA 1
ATOM 953 C C . GLY A 1 120 ? -0.187 3.387 -0.006 1.00 92.69 120 GLY A C 1
ATOM 954 O O . GLY A 1 120 ? 0.341 2.341 -0.394 1.00 92.69 120 GLY A O 1
ATOM 955 N N . LEU A 1 121 ? -1.154 3.447 0.899 1.00 95.25 121 LEU A N 1
ATOM 956 C CA . LEU A 1 121 ? -1.818 2.309 1.506 1.00 95.25 121 LEU A CA 1
ATOM 957 C C . LEU A 1 121 ? -3.322 2.554 1.412 1.00 95.25 121 LEU A C 1
ATOM 959 O O . LEU A 1 121 ? -3.810 3.560 1.917 1.00 95.25 121 LEU A O 1
ATOM 963 N N . MET A 1 122 ? -4.062 1.623 0.824 1.00 97.31 122 MET A N 1
ATOM 964 C CA . MET A 1 122 ? -5.515 1.591 0.934 1.00 97.31 122 MET A CA 1
ATOM 965 C C . MET A 1 122 ? -5.924 0.547 1.963 1.00 97.31 122 MET A C 1
ATOM 967 O O . MET A 1 122 ? -5.409 -0.568 1.944 1.00 97.31 122 MET A O 1
ATOM 971 N N . VAL A 1 123 ? -6.872 0.890 2.831 1.00 96.56 123 VAL A N 1
ATOM 972 C CA . VAL A 1 123 ? -7.357 0.016 3.907 1.00 96.56 123 VAL A CA 1
ATOM 973 C C . VAL A 1 123 ? -8.874 -0.013 3.899 1.00 96.56 123 VAL A C 1
ATOM 975 O O . VAL A 1 123 ? -9.529 1.027 3.815 1.00 96.56 123 VAL A O 1
ATOM 978 N N . ASN A 1 124 ? -9.451 -1.201 4.029 1.00 94.75 124 ASN A N 1
ATOM 979 C CA . ASN A 1 124 ? -10.877 -1.362 4.245 1.00 94.75 124 ASN A CA 1
ATOM 980 C C . ASN A 1 124 ? -11.233 -1.076 5.707 1.00 94.75 124 ASN A C 1
ATOM 982 O O . ASN A 1 124 ? -10.955 -1.871 6.607 1.00 94.75 124 ASN A O 1
ATOM 986 N N . ILE A 1 125 ? -11.874 0.068 5.921 1.00 91.25 125 ILE A N 1
ATOM 987 C CA . ILE A 1 125 ? -12.389 0.528 7.203 1.00 91.25 125 ILE A CA 1
ATOM 988 C C . ILE A 1 125 ? -13.913 0.402 7.156 1.00 91.25 125 ILE A C 1
ATOM 990 O O . ILE A 1 125 ? -14.596 1.160 6.467 1.00 91.25 125 ILE A O 1
ATOM 994 N N . ASN A 1 126 ? -14.456 -0.570 7.893 1.00 86.06 126 ASN A N 1
ATOM 995 C CA . ASN A 1 126 ? -15.900 -0.805 8.019 1.00 86.06 126 ASN A CA 1
ATOM 996 C C . ASN A 1 126 ? -16.625 -0.955 6.664 1.00 86.06 126 ASN A C 1
ATOM 998 O O . ASN A 1 126 ? -17.661 -0.332 6.421 1.00 86.06 126 ASN A O 1
ATOM 1002 N N . GLY A 1 127 ? -16.065 -1.760 5.758 1.00 88.38 127 GLY A N 1
ATOM 1003 C CA . GLY A 1 127 ? -16.638 -2.029 4.436 1.00 88.38 127 GLY A CA 1
ATOM 1004 C C . GLY A 1 127 ? -16.356 -0.943 3.395 1.00 88.38 127 GLY A C 1
ATOM 1005 O O . GLY A 1 127 ? -16.904 -0.994 2.294 1.00 88.38 127 GLY A O 1
ATOM 1006 N N . LYS A 1 128 ? -15.527 0.052 3.722 1.00 91.69 128 LYS A N 1
ATOM 1007 C CA . LYS A 1 128 ? -15.164 1.150 2.825 1.00 91.69 128 LYS A CA 1
ATOM 1008 C C . LYS A 1 128 ? -13.656 1.214 2.673 1.00 91.69 128 LYS A C 1
ATOM 1010 O O . LYS A 1 128 ? -12.937 1.334 3.658 1.00 91.69 128 LYS A O 1
ATOM 1015 N N . VAL A 1 129 ? -13.188 1.191 1.434 1.00 95.56 129 VAL A N 1
ATOM 1016 C CA . VAL A 1 129 ? -11.773 1.407 1.134 1.00 95.56 129 VAL A CA 1
ATOM 1017 C C . VAL A 1 129 ? -11.449 2.889 1.322 1.00 95.56 129 VAL A C 1
ATOM 1019 O O . VAL A 1 129 ? -12.146 3.755 0.785 1.00 95.56 129 VAL A O 1
ATOM 1022 N N . VAL A 1 130 ? -10.410 3.158 2.107 1.00 97.50 130 VAL A N 1
ATOM 1023 C CA . VAL A 1 130 ? -9.844 4.486 2.344 1.00 97.50 130 VAL A CA 1
ATOM 1024 C C . VAL A 1 130 ? -8.400 4.468 1.871 1.00 97.50 130 VAL A C 1
ATOM 1026 O O . VAL A 1 130 ? -7.633 3.610 2.299 1.00 97.50 130 VAL A O 1
ATOM 1029 N N . ASP A 1 131 ? -8.054 5.386 0.980 1.00 97.94 131 ASP A N 1
ATOM 1030 C CA . ASP A 1 131 ? -6.730 5.567 0.400 1.00 97.94 131 ASP A CA 1
ATOM 1031 C C . ASP A 1 131 ? -5.940 6.620 1.177 1.00 97.94 131 ASP A C 1
ATOM 1033 O O . ASP A 1 131 ? -6.403 7.751 1.314 1.00 97.94 131 ASP A O 1
ATOM 1037 N N . PHE A 1 132 ? -4.764 6.238 1.672 1.00 96.94 132 PHE A N 1
ATOM 1038 C CA . PHE A 1 132 ? -3.775 7.094 2.319 1.00 96.94 132 PHE A CA 1
ATOM 1039 C C . PHE A 1 132 ? -2.609 7.288 1.346 1.00 96.94 132 PHE A C 1
ATOM 1041 O O . PHE A 1 132 ? -1.643 6.516 1.344 1.00 96.94 132 PHE A O 1
ATOM 1048 N N . ARG A 1 133 ? -2.717 8.317 0.505 1.00 95.44 133 ARG A N 1
ATOM 1049 C CA . ARG A 1 133 ? -1.789 8.599 -0.590 1.00 95.44 133 ARG A CA 1
ATOM 1050 C C . ARG A 1 133 ? -0.789 9.675 -0.207 1.00 95.44 133 ARG A C 1
ATOM 1052 O O . ARG A 1 133 ? -1.173 10.792 0.124 1.00 95.44 133 ARG A O 1
ATOM 1059 N N . PHE A 1 134 ? 0.490 9.377 -0.373 1.00 91.44 134 PHE A N 1
ATOM 1060 C CA . PHE A 1 134 ? 1.587 10.324 -0.226 1.00 91.44 134 PHE A CA 1
ATOM 1061 C C . PHE A 1 134 ? 2.085 10.778 -1.597 1.00 91.44 134 PHE A C 1
ATOM 1063 O O . PHE A 1 134 ? 2.279 9.950 -2.484 1.00 91.44 134 PHE A O 1
ATOM 1070 N N . THR A 1 135 ? 2.303 12.083 -1.769 1.00 90.19 135 THR A N 1
ATOM 1071 C CA . THR A 1 135 ? 2.807 12.693 -3.010 1.00 90.19 135 THR A CA 1
ATOM 1072 C C . THR A 1 135 ? 3.917 13.696 -2.694 1.00 90.19 135 THR A C 1
ATOM 1074 O O . THR A 1 135 ? 3.648 14.740 -2.110 1.00 90.19 135 THR A O 1
ATOM 1077 N N . PHE A 1 136 ? 5.159 13.400 -3.078 1.00 81.38 136 PHE A N 1
ATOM 1078 C CA . PHE A 1 136 ? 6.341 14.236 -2.811 1.00 81.38 136 PHE A CA 1
ATOM 1079 C C . PHE A 1 136 ? 6.653 15.193 -3.958 1.00 81.38 136 PHE A C 1
ATOM 1081 O O . PHE A 1 136 ? 7.082 16.318 -3.727 1.00 81.38 136 PHE A O 1
ATOM 1088 N N . GLN A 1 137 ? 6.440 14.749 -5.194 1.00 75.50 137 GLN A N 1
ATOM 1089 C CA . GLN A 1 137 ? 6.625 15.549 -6.399 1.00 75.50 137 GLN A CA 1
ATOM 1090 C C . GLN A 1 137 ? 5.932 14.878 -7.585 1.00 75.50 137 GLN A C 1
ATOM 1092 O O . GLN A 1 137 ? 5.626 13.683 -7.558 1.00 75.50 137 GLN A O 1
ATOM 1097 N N . SER A 1 138 ? 5.667 15.666 -8.626 1.00 69.62 138 SER A N 1
ATOM 1098 C CA . SER A 1 138 ? 5.200 15.122 -9.899 1.00 69.62 138 SER A CA 1
ATOM 1099 C C . SER A 1 138 ? 6.379 14.490 -10.625 1.00 69.62 138 SER A C 1
ATOM 1101 O O . SER A 1 138 ? 7.308 15.194 -11.012 1.00 69.62 138 SER A O 1
ATOM 1103 N N . ASN A 1 139 ? 6.324 13.174 -10.812 1.00 76.38 139 ASN A N 1
ATOM 1104 C CA . ASN A 1 139 ? 7.328 12.440 -11.571 1.00 76.38 139 ASN A CA 1
ATOM 1105 C C . ASN A 1 139 ? 6.847 12.206 -13.005 1.00 76.38 139 ASN A C 1
ATOM 1107 O O . ASN A 1 139 ? 5.662 11.969 -13.253 1.00 76.38 139 ASN A O 1
ATOM 1111 N N . PHE A 1 140 ? 7.800 12.234 -13.930 1.00 82.00 140 PHE A N 1
ATOM 1112 C CA . PHE A 1 140 ? 7.650 11.776 -15.305 1.00 82.00 140 PHE A CA 1
ATOM 1113 C C . PHE A 1 140 ? 8.693 10.690 -15.555 1.00 82.00 140 PHE A C 1
ATOM 1115 O O . PHE A 1 140 ? 9.762 10.696 -14.942 1.00 82.00 140 PHE A O 1
ATOM 1122 N N . GLY A 1 141 ? 8.382 9.748 -16.433 1.00 84.19 141 GLY A N 1
ATOM 1123 C CA . GLY A 1 141 ? 9.298 8.684 -16.807 1.00 84.19 141 GLY A CA 1
ATOM 1124 C C . GLY A 1 141 ? 9.036 8.177 -18.217 1.00 84.19 141 GLY A C 1
ATOM 1125 O O . GLY A 1 141 ? 8.174 8.677 -18.939 1.00 84.19 141 GLY A O 1
ATOM 1126 N N . HIS A 1 142 ? 9.792 7.151 -18.590 1.00 86.75 142 HIS A N 1
ATOM 1127 C CA . HIS A 1 142 ? 9.601 6.386 -19.824 1.00 86.75 142 HIS A CA 1
ATOM 1128 C C . HIS A 1 142 ? 9.459 4.892 -19.518 1.00 86.75 142 HIS A C 1
ATOM 1130 O O . HIS A 1 142 ? 9.828 4.037 -20.320 1.00 86.75 142 HIS A O 1
ATOM 1136 N N . PHE A 1 143 ? 8.965 4.571 -18.323 1.00 91.44 143 PHE A N 1
ATOM 1137 C CA . PHE A 1 143 ? 8.860 3.203 -17.855 1.00 91.44 143 PHE A CA 1
ATOM 1138 C C . PHE A 1 143 ? 7.557 2.570 -18.317 1.00 91.44 143 PHE A C 1
ATOM 1140 O O . PHE A 1 143 ? 6.507 3.212 -18.358 1.00 91.44 143 PHE A O 1
ATOM 1147 N N . ASN A 1 144 ? 7.635 1.294 -18.674 1.00 92.69 144 ASN A N 1
ATOM 1148 C CA . ASN A 1 144 ? 6.513 0.552 -19.214 1.00 92.69 144 ASN A CA 1
ATOM 1149 C C . ASN A 1 144 ? 6.545 -0.881 -18.685 1.00 92.69 144 ASN A C 1
ATOM 1151 O O . ASN A 1 144 ? 7.615 -1.479 -18.570 1.00 92.69 144 ASN A O 1
ATOM 1155 N N . ILE A 1 145 ? 5.369 -1.444 -18.414 1.00 93.44 145 ILE A N 1
ATOM 1156 C CA . ILE A 1 145 ? 5.213 -2.847 -18.020 1.00 93.44 145 ILE A CA 1
ATOM 1157 C C . ILE A 1 145 ? 5.815 -3.841 -19.021 1.00 93.44 145 ILE A C 1
ATOM 1159 O O . ILE A 1 145 ? 6.095 -4.974 -18.644 1.00 93.44 145 ILE A O 1
ATOM 1163 N N . ASP A 1 146 ? 6.013 -3.472 -20.286 1.00 90.69 146 ASP A N 1
ATOM 1164 C CA . ASP A 1 146 ? 6.650 -4.350 -21.269 1.00 90.69 146 ASP A CA 1
ATOM 1165 C C . ASP A 1 146 ? 8.116 -4.637 -20.907 1.00 90.69 146 ASP A C 1
ATOM 1167 O O . ASP A 1 146 ? 8.567 -5.762 -21.096 1.00 90.69 146 ASP A O 1
ATOM 1171 N N . ALA A 1 147 ? 8.805 -3.698 -20.245 1.00 87.94 147 ALA A N 1
ATOM 1172 C CA . ALA A 1 147 ? 10.145 -3.911 -19.688 1.00 87.94 147 ALA A CA 1
ATOM 1173 C C . ALA A 1 147 ? 10.162 -4.866 -18.476 1.00 87.94 147 ALA A C 1
ATOM 1175 O O . ALA A 1 147 ? 11.226 -5.185 -17.961 1.00 87.94 147 ALA A O 1
ATOM 1176 N N . LEU A 1 148 ? 8.989 -5.302 -18.001 1.00 88.19 148 LEU A N 1
ATOM 1177 C CA . LEU A 1 148 ? 8.808 -6.155 -16.823 1.00 88.19 148 LEU A CA 1
ATOM 1178 C C . LEU A 1 148 ? 8.327 -7.561 -17.190 1.00 88.19 148 LEU A C 1
ATOM 1180 O O . LEU A 1 148 ? 7.776 -8.262 -16.347 1.00 88.19 148 LEU A O 1
ATOM 1184 N N . ALA A 1 149 ? 8.483 -7.962 -18.455 1.00 85.88 149 ALA A N 1
ATOM 1185 C CA . ALA A 1 149 ? 8.030 -9.264 -18.934 1.00 85.88 149 ALA A CA 1
ATOM 1186 C C . ALA A 1 149 ? 8.677 -10.440 -18.194 1.00 85.88 149 ALA A C 1
ATOM 1188 O O . ALA A 1 149 ? 7.997 -11.426 -17.926 1.00 85.88 149 ALA A O 1
ATOM 1189 N N . GLU A 1 150 ? 9.952 -10.294 -17.841 1.00 83.06 150 GLU A N 1
ATOM 1190 C CA . GLU A 1 150 ? 10.783 -11.343 -17.238 1.00 83.06 150 GLU A CA 1
ATOM 1191 C C . GLU A 1 150 ? 11.206 -11.004 -15.801 1.00 83.06 150 GLU A C 1
ATOM 1193 O O . GLU A 1 150 ? 11.922 -11.769 -15.154 1.00 83.06 150 GLU A O 1
ATOM 1198 N N . GLU A 1 151 ? 10.771 -9.856 -15.274 1.00 83.81 151 GLU A N 1
ATOM 1199 C CA . GLU A 1 151 ? 11.141 -9.431 -13.925 1.00 83.81 151 GLU A CA 1
ATOM 1200 C C . GLU A 1 151 ? 10.415 -10.282 -12.877 1.00 83.81 151 GLU A C 1
ATOM 1202 O O . GLU A 1 151 ? 9.183 -10.302 -12.788 1.00 83.81 151 GLU A O 1
ATOM 1207 N N . ARG A 1 152 ? 11.205 -10.973 -12.051 1.00 81.62 152 ARG A N 1
ATOM 1208 C CA . ARG A 1 152 ? 10.720 -11.863 -10.993 1.00 81.62 152 ARG A CA 1
ATOM 1209 C C . ARG A 1 152 ? 10.519 -11.110 -9.688 1.00 81.62 152 ARG A C 1
ATOM 1211 O O . ARG A 1 152 ? 11.454 -10.889 -8.926 1.00 81.62 152 ARG A O 1
ATOM 1218 N N . LEU A 1 153 ? 9.281 -10.756 -9.390 1.00 81.44 153 LEU A N 1
ATOM 1219 C CA . LEU A 1 153 ? 8.892 -10.186 -8.103 1.00 81.44 153 LEU A CA 1
ATOM 1220 C C . LEU A 1 153 ? 8.854 -11.279 -7.031 1.00 81.44 153 LEU A C 1
ATOM 1222 O O . LEU A 1 153 ? 8.692 -12.451 -7.359 1.00 81.44 153 LEU A O 1
ATOM 1226 N N . ILE A 1 154 ? 8.937 -10.915 -5.752 1.00 83.62 154 ILE A N 1
ATOM 1227 C CA . ILE A 1 154 ? 8.711 -11.869 -4.660 1.00 83.62 154 ILE A CA 1
ATOM 1228 C C . ILE A 1 154 ? 7.438 -11.489 -3.915 1.00 83.62 154 ILE A C 1
ATOM 1230 O O . ILE A 1 154 ? 7.260 -10.347 -3.474 1.00 83.62 154 ILE A O 1
ATOM 1234 N N . GLN A 1 155 ? 6.569 -12.479 -3.747 1.00 79.00 155 GLN A N 1
ATOM 1235 C CA . GLN A 1 155 ? 5.509 -12.422 -2.759 1.00 79.00 155 GLN A CA 1
ATOM 1236 C C . GLN A 1 155 ? 5.960 -13.048 -1.473 1.00 79.00 155 GLN A C 1
ATOM 1238 O O . GLN A 1 155 ? 6.376 -14.197 -1.484 1.00 79.00 155 GLN A O 1
ATOM 1243 N N . ASP A 1 156 ? 5.800 -12.301 -0.388 1.00 87.31 156 ASP A N 1
ATOM 1244 C CA . ASP A 1 156 ? 5.840 -12.816 0.968 1.00 87.31 156 ASP A CA 1
ATOM 1245 C C . ASP A 1 156 ? 4.547 -12.394 1.678 1.00 87.31 156 ASP A C 1
ATOM 1247 O O . ASP A 1 156 ? 4.218 -11.213 1.823 1.00 87.31 156 ASP A O 1
ATOM 1251 N N . THR A 1 157 ? 3.741 -13.388 2.027 1.00 88.94 157 THR A N 1
ATOM 1252 C CA . THR A 1 157 ? 2.455 -13.226 2.701 1.00 88.94 157 THR A CA 1
ATOM 1253 C C . THR A 1 157 ? 2.453 -14.075 3.958 1.00 88.94 157 THR A C 1
ATOM 1255 O O . THR A 1 157 ? 2.707 -15.276 3.893 1.00 88.94 157 THR A O 1
ATOM 1258 N N . LEU A 1 158 ? 2.104 -13.474 5.096 1.00 91.19 158 LEU A N 1
ATOM 1259 C CA . LEU A 1 158 ? 2.025 -14.166 6.382 1.00 91.19 158 LEU A CA 1
ATOM 1260 C C . LEU A 1 158 ? 0.695 -13.875 7.078 1.00 91.19 158 LEU A C 1
ATOM 1262 O O . LEU A 1 158 ? 0.355 -12.715 7.320 1.00 91.19 158 LEU A O 1
ATOM 1266 N N . ILE A 1 159 ? -0.007 -14.930 7.490 1.00 91.06 159 ILE A N 1
ATOM 1267 C CA . ILE A 1 159 ? -1.249 -14.851 8.267 1.00 91.06 159 ILE A CA 1
ATOM 1268 C C . ILE A 1 159 ? -1.129 -15.794 9.470 1.00 91.06 159 ILE A C 1
ATOM 1270 O O . ILE A 1 159 ? -1.470 -16.975 9.379 1.00 91.06 159 ILE A O 1
ATOM 1274 N N . PRO A 1 160 ? -0.650 -15.295 10.627 1.00 91.00 160 PRO A N 1
ATOM 1275 C CA . PRO A 1 160 ? -0.333 -16.147 11.770 1.00 91.00 160 PRO A CA 1
ATOM 1276 C C . PRO A 1 160 ? -1.523 -16.936 12.315 1.00 91.00 160 PRO A C 1
ATOM 1278 O O . PRO A 1 160 ? -1.347 -18.068 12.746 1.00 91.00 160 PRO A O 1
ATOM 1281 N N . LYS A 1 161 ? -2.738 -16.371 12.281 1.00 91.19 161 LYS A N 1
ATOM 1282 C CA . LYS A 1 161 ? -3.938 -17.053 12.795 1.00 91.19 161 LYS A CA 1
ATOM 1283 C C . LYS A 1 161 ? -4.240 -18.350 12.034 1.00 91.19 161 LYS A C 1
ATOM 1285 O O . LYS A 1 161 ? -4.799 -19.277 12.606 1.00 91.19 161 LYS A O 1
ATOM 1290 N N . PHE A 1 162 ? -3.875 -18.405 10.757 1.00 89.69 162 PHE A N 1
ATOM 1291 C CA . PHE A 1 162 ? -4.067 -19.576 9.907 1.00 89.69 162 PHE A CA 1
ATOM 1292 C C . PHE A 1 162 ? -2.816 -20.450 9.822 1.00 89.69 162 PHE A C 1
ATOM 1294 O O . PHE A 1 162 ? -2.802 -21.399 9.049 1.00 89.69 162 PHE A O 1
ATOM 1301 N N . SER A 1 163 ? -1.755 -20.123 10.573 1.00 89.06 163 SER A N 1
ATOM 1302 C CA . SER A 1 163 ? -0.436 -20.748 10.419 1.00 89.06 163 SER A CA 1
ATOM 1303 C C . SER A 1 163 ? 0.043 -20.747 8.961 1.00 89.06 163 SER A C 1
ATOM 1305 O O . SER A 1 163 ? 0.732 -21.662 8.521 1.00 89.06 163 SER A O 1
ATOM 1307 N N . PHE A 1 164 ? -0.339 -19.714 8.205 1.00 87.06 164 PHE A N 1
ATOM 1308 C CA . PHE A 1 164 ? -0.092 -19.622 6.773 1.00 87.06 164 PHE A CA 1
ATOM 1309 C C . PHE A 1 164 ? 1.078 -18.683 6.497 1.00 87.06 164 PHE A C 1
ATOM 1311 O O . PHE A 1 164 ? 1.053 -17.520 6.916 1.00 87.06 164 PHE A O 1
ATOM 1318 N N . GLN A 1 165 ? 2.063 -19.166 5.741 1.00 89.12 165 GLN A N 1
ATOM 1319 C CA . GLN A 1 165 ? 3.114 -18.352 5.145 1.00 89.12 165 GLN A CA 1
ATOM 1320 C C . GLN A 1 165 ? 3.347 -18.791 3.703 1.00 89.12 165 GLN A C 1
ATOM 1322 O O . GLN A 1 165 ? 3.469 -19.981 3.423 1.00 89.12 165 GLN A O 1
ATOM 1327 N N . MET A 1 166 ? 3.459 -17.824 2.800 1.00 85.50 166 MET A N 1
ATOM 1328 C CA . MET A 1 166 ? 3.763 -18.069 1.398 1.00 85.50 166 MET A CA 1
ATOM 1329 C C . MET A 1 166 ? 4.852 -17.116 0.940 1.00 85.50 166 MET A C 1
ATOM 1331 O O . MET A 1 166 ? 4.637 -15.906 0.928 1.00 85.50 166 MET A O 1
ATOM 1335 N N . ILE A 1 167 ? 5.991 -17.683 0.538 1.00 87.62 167 ILE A N 1
ATOM 1336 C CA . ILE A 1 167 ? 7.087 -16.963 -0.107 1.00 87.62 167 ILE A CA 1
ATOM 1337 C C . ILE A 1 167 ? 7.316 -17.581 -1.483 1.00 87.62 167 ILE A C 1
ATOM 1339 O O . ILE A 1 167 ? 7.608 -18.773 -1.569 1.00 87.62 167 ILE A O 1
ATOM 1343 N N . ARG A 1 168 ? 7.173 -16.805 -2.560 1.00 83.12 168 ARG A N 1
ATOM 1344 C CA . ARG A 1 168 ? 7.395 -17.311 -3.926 1.00 83.12 168 ARG A CA 1
ATOM 1345 C C . ARG A 1 168 ? 7.814 -16.230 -4.923 1.00 83.12 168 ARG A C 1
ATOM 1347 O O . ARG A 1 168 ? 7.439 -15.069 -4.742 1.00 83.12 168 ARG A O 1
ATOM 1354 N N . PRO A 1 169 ? 8.508 -16.611 -6.009 1.00 85.19 169 PRO A N 1
ATOM 1355 C CA . PRO A 1 169 ? 8.657 -15.751 -7.170 1.00 85.19 169 PRO A CA 1
ATOM 1356 C C . PRO A 1 169 ? 7.330 -15.573 -7.913 1.00 85.19 169 PRO A C 1
ATOM 1358 O O . PRO A 1 169 ? 6.481 -16.464 -7.945 1.00 85.19 169 PRO A O 1
ATOM 1361 N N . ILE A 1 170 ? 7.169 -14.406 -8.525 1.00 84.88 170 ILE A N 1
ATOM 1362 C CA . ILE A 1 170 ? 6.039 -14.033 -9.366 1.00 84.88 170 ILE A CA 1
ATOM 1363 C C . ILE A 1 170 ? 6.584 -13.379 -10.624 1.00 84.88 170 ILE A C 1
ATOM 1365 O O . ILE A 1 170 ? 7.259 -12.355 -10.556 1.00 84.88 170 ILE A O 1
ATOM 1369 N N . ILE A 1 171 ? 6.191 -13.922 -11.768 1.00 87.62 171 ILE A N 1
ATOM 1370 C CA . ILE A 1 171 ? 6.239 -13.218 -13.046 1.00 87.62 171 ILE A CA 1
ATOM 1371 C C . ILE A 1 171 ? 4.794 -12.848 -13.360 1.00 87.62 171 ILE A C 1
ATOM 1373 O O . ILE A 1 171 ? 3.942 -13.726 -13.490 1.00 87.62 171 ILE A O 1
ATOM 1377 N N . ALA A 1 172 ? 4.485 -11.552 -13.396 1.00 89.56 172 ALA A N 1
ATOM 1378 C CA . ALA A 1 172 ? 3.121 -11.100 -13.641 1.00 89.56 172 ALA A CA 1
ATOM 1379 C C . ALA A 1 172 ? 2.800 -11.225 -15.147 1.00 89.56 172 ALA A C 1
ATOM 1381 O O . ALA A 1 172 ? 3.405 -10.512 -15.964 1.00 89.56 172 ALA A O 1
ATOM 1382 N N . PRO A 1 173 ? 1.857 -12.099 -15.550 1.00 93.50 173 PRO A N 1
ATOM 1383 C CA . PRO A 1 173 ? 1.496 -12.243 -16.948 1.00 93.50 173 PRO A CA 1
ATOM 1384 C C . PRO A 1 173 ? 0.780 -10.985 -17.435 1.00 93.50 173 PRO A C 1
ATOM 1386 O O . PRO A 1 173 ? 0.133 -10.265 -16.669 1.00 93.50 173 PRO A O 1
ATOM 1389 N N . LYS A 1 174 ? 0.899 -10.715 -18.734 1.00 96.06 174 LYS A N 1
ATOM 1390 C CA . LYS A 1 174 ? 0.168 -9.630 -19.389 1.00 96.06 174 LYS A CA 1
ATOM 1391 C C . LYS A 1 174 ? -1.313 -9.999 -19.453 1.00 96.06 174 LYS A C 1
ATOM 1393 O O . LYS A 1 174 ? -1.657 -11.047 -19.985 1.00 96.06 174 LYS A O 1
ATOM 1398 N N . VAL A 1 175 ? -2.164 -9.135 -18.907 1.00 96.50 175 VAL A N 1
ATOM 1399 C CA . VAL A 1 175 ? -3.628 -9.299 -18.922 1.00 96.50 175 VAL A CA 1
ATOM 1400 C C . VAL A 1 175 ? -4.250 -8.381 -19.970 1.00 96.50 175 VAL A C 1
ATOM 1402 O O . VAL A 1 175 ? -5.195 -8.762 -20.651 1.00 96.50 175 VAL A O 1
ATOM 1405 N N . ASP A 1 176 ? -3.679 -7.189 -20.151 1.00 95.75 176 ASP A N 1
ATOM 1406 C CA . ASP A 1 176 ? -4.040 -6.274 -21.229 1.00 95.75 176 ASP A CA 1
ATOM 1407 C C . ASP A 1 176 ? -2.833 -5.412 -21.654 1.00 95.75 176 ASP A C 1
ATOM 1409 O O . ASP A 1 176 ? -1.712 -5.580 -21.169 1.00 95.75 176 ASP A O 1
ATOM 1413 N N . LYS A 1 177 ? -3.044 -4.479 -22.591 1.00 94.62 177 LYS A N 1
ATOM 1414 C CA . LYS A 1 177 ? -1.984 -3.609 -23.134 1.00 94.62 177 LYS A CA 1
ATOM 1415 C C . LYS A 1 177 ? -1.270 -2.736 -22.090 1.00 94.62 177 LYS A C 1
ATOM 1417 O O . LYS A 1 177 ? -0.148 -2.313 -22.329 1.00 94.62 177 LYS A O 1
ATOM 1422 N N . ASN A 1 178 ? -1.921 -2.458 -20.968 1.00 96.06 178 ASN A N 1
ATOM 1423 C CA . ASN A 1 178 ? -1.474 -1.566 -19.906 1.00 96.06 178 ASN A CA 1
ATOM 1424 C C . ASN A 1 178 ? -1.331 -2.267 -18.553 1.00 96.06 178 ASN A C 1
ATOM 1426 O O . ASN A 1 178 ? -0.891 -1.616 -17.607 1.00 96.06 178 ASN A O 1
ATOM 1430 N N . THR A 1 179 ? -1.676 -3.552 -18.446 1.00 97.06 179 THR A N 1
ATOM 1431 C CA . THR A 1 179 ? -1.714 -4.262 -17.166 1.00 97.06 179 THR A CA 1
ATOM 1432 C C . THR A 1 179 ? -1.039 -5.627 -17.249 1.00 97.06 179 THR A C 1
ATOM 1434 O O . THR A 1 179 ? -1.371 -6.460 -18.097 1.00 97.06 179 THR A O 1
ATOM 1437 N N . ARG A 1 180 ? -0.142 -5.891 -16.296 1.00 95.19 180 ARG A N 1
ATOM 1438 C CA . ARG A 1 180 ? 0.273 -7.244 -15.911 1.00 95.19 180 ARG A CA 1
ATOM 1439 C C . ARG A 1 180 ? -0.292 -7.550 -14.539 1.00 95.19 180 ARG A C 1
ATOM 1441 O O . ARG A 1 180 ? -0.218 -6.700 -13.654 1.00 95.19 180 ARG A O 1
ATOM 1448 N N . SER A 1 181 ? -0.877 -8.724 -14.348 1.00 94.50 181 SER A N 1
ATOM 1449 C CA . SER A 1 181 ? -1.520 -9.043 -13.076 1.00 94.50 181 SER A CA 1
ATOM 1450 C C . SER A 1 181 ? -1.581 -10.537 -12.821 1.00 94.50 181 SER A C 1
ATOM 1452 O O . SER A 1 181 ? -1.797 -11.312 -13.746 1.00 94.50 181 SER A O 1
ATOM 1454 N N . GLN A 1 182 ? -1.417 -10.928 -11.561 1.00 92.44 182 GLN A N 1
ATOM 1455 C CA . GLN A 1 182 ? -1.556 -12.308 -11.118 1.00 92.44 182 GLN A CA 1
ATOM 1456 C C . GLN A 1 182 ? -2.240 -12.356 -9.755 1.00 92.44 182 GLN A C 1
ATOM 1458 O O . GLN A 1 182 ? -1.780 -11.727 -8.801 1.00 92.44 182 GLN A O 1
ATOM 1463 N N . THR A 1 183 ? -3.316 -13.135 -9.663 1.00 92.44 183 THR A N 1
ATOM 1464 C CA . THR A 1 183 ? -4.047 -13.405 -8.419 1.00 92.44 183 THR A CA 1
ATOM 1465 C C . THR A 1 183 ? -3.780 -14.824 -7.947 1.00 92.44 183 THR A C 1
ATOM 1467 O O . THR A 1 183 ? -3.621 -15.744 -8.750 1.00 92.44 183 THR A O 1
ATOM 1470 N N . TYR A 1 184 ? -3.762 -14.997 -6.633 1.00 89.62 184 TYR A N 1
ATOM 1471 C CA . TYR A 1 184 ? -3.561 -16.276 -5.987 1.00 89.62 184 TYR A CA 1
ATOM 1472 C C . TYR A 1 184 ? -4.447 -16.407 -4.755 1.00 89.62 184 TYR A C 1
ATOM 1474 O O . TYR A 1 184 ? -4.349 -15.602 -3.828 1.00 89.62 184 TYR A O 1
ATOM 1482 N N . SER A 1 185 ? -5.278 -17.440 -4.732 1.00 90.56 185 SER A N 1
ATOM 1483 C CA . SER A 1 185 ? -6.064 -17.807 -3.554 1.00 90.56 185 SER A CA 1
ATOM 1484 C C . SER A 1 185 ? -5.161 -18.334 -2.436 1.00 90.56 185 SER A C 1
ATOM 1486 O O . SER A 1 185 ? -4.128 -18.951 -2.704 1.00 90.56 185 SER A O 1
ATOM 1488 N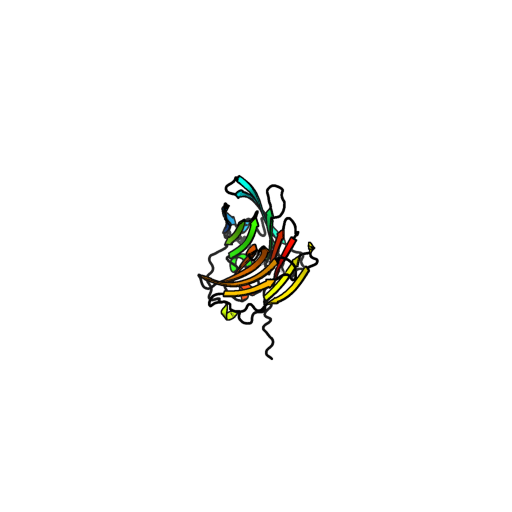 N . LEU A 1 186 ? -5.541 -18.085 -1.183 1.00 88.25 186 LEU A N 1
ATOM 1489 C CA . LEU A 1 186 ? -4.823 -18.561 0.002 1.00 88.25 186 LEU A CA 1
ATOM 1490 C C . LEU A 1 186 ? -5.380 -19.916 0.444 1.00 88.25 186 LEU A C 1
ATOM 1492 O O . LEU A 1 186 ? -6.055 -20.023 1.467 1.00 88.25 186 LEU A O 1
ATOM 1496 N N . ASP A 1 187 ? -5.111 -20.936 -0.370 1.00 83.75 187 ASP A N 1
ATOM 1497 C CA . ASP A 1 187 ? -5.570 -22.314 -0.186 1.00 83.75 187 ASP A CA 1
ATOM 1498 C C . ASP A 1 187 ? -7.083 -22.386 0.097 1.00 83.75 187 ASP A C 1
ATOM 1500 O O . ASP A 1 187 ? -7.896 -21.900 -0.689 1.00 83.75 187 ASP A O 1
ATOM 1504 N N . ASN A 1 188 ? -7.462 -22.966 1.238 1.00 86.56 188 ASN A N 1
ATOM 1505 C CA . ASN A 1 188 ? -8.851 -23.147 1.657 1.00 86.56 188 ASN A CA 1
ATOM 1506 C C . ASN A 1 188 ? -9.426 -21.928 2.400 1.00 86.56 188 ASN A C 1
ATOM 1508 O O . ASN A 1 188 ? -10.538 -21.994 2.929 1.00 86.56 188 ASN A O 1
ATOM 1512 N N . HIS A 1 189 ? -8.684 -20.823 2.495 1.00 89.62 189 HIS A N 1
ATOM 1513 C CA . HIS A 1 189 ? -9.142 -19.619 3.177 1.00 89.62 189 HIS A CA 1
ATOM 1514 C C . HIS A 1 189 ? -9.866 -18.673 2.206 1.00 89.62 189 HIS A C 1
ATOM 1516 O O . HIS A 1 189 ? -9.513 -18.603 1.029 1.00 89.62 189 HIS A O 1
ATOM 1522 N N . PRO A 1 190 ? -10.851 -17.884 2.680 1.00 92.19 190 PRO A N 1
ATOM 1523 C CA . PRO A 1 190 ? -11.640 -16.982 1.841 1.00 92.19 190 PRO A CA 1
ATOM 1524 C C . PRO A 1 190 ? -10.860 -15.701 1.506 1.00 92.19 190 PRO A C 1
ATOM 1526 O O . PRO A 1 190 ? -11.360 -14.591 1.687 1.00 92.19 190 PRO A O 1
ATOM 1529 N N . TYR A 1 191 ? -9.610 -15.833 1.071 1.00 94.00 191 TYR A N 1
ATOM 1530 C CA . TYR A 1 191 ? -8.715 -14.723 0.783 1.00 94.00 191 TYR A CA 1
ATOM 1531 C C . TYR A 1 191 ? -7.904 -14.996 -0.471 1.00 94.00 191 TYR A C 1
ATOM 1533 O O . TYR A 1 191 ? -7.585 -16.139 -0.792 1.00 94.00 191 TYR A O 1
ATOM 1541 N N . ALA A 1 192 ? -7.530 -13.920 -1.145 1.00 93.38 192 ALA A N 1
ATOM 1542 C CA . ALA A 1 192 ? -6.595 -13.962 -2.249 1.00 93.38 192 ALA A CA 1
ATOM 1543 C C . ALA A 1 192 ? -5.624 -12.794 -2.160 1.00 93.38 192 ALA A C 1
ATOM 1545 O O . ALA A 1 192 ? -5.945 -11.725 -1.639 1.00 93.38 192 ALA A O 1
ATOM 1546 N N . VAL A 1 193 ? -4.439 -13.005 -2.708 1.00 92.12 193 VAL A N 1
ATOM 1547 C CA . VAL A 1 193 ? -3.431 -11.973 -2.889 1.00 92.12 193 VAL A CA 1
ATOM 1548 C C . VAL A 1 193 ? -3.238 -11.741 -4.375 1.00 92.12 193 VAL A C 1
ATOM 1550 O O . VAL A 1 193 ? -3.177 -12.690 -5.155 1.00 92.12 193 VAL A O 1
ATOM 1553 N N . ASN A 1 194 ? -3.149 -10.481 -4.779 1.00 92.94 194 ASN A N 1
ATOM 1554 C CA . ASN A 1 194 ? -2.950 -10.105 -6.169 1.00 92.94 194 ASN A CA 1
ATOM 1555 C C . ASN A 1 194 ? -1.794 -9.122 -6.317 1.00 92.94 194 ASN A C 1
ATOM 1557 O O . ASN A 1 194 ? -1.659 -8.172 -5.549 1.00 92.94 194 ASN A O 1
ATOM 1561 N N . TYR A 1 195 ? -1.011 -9.345 -7.361 1.00 90.81 195 TYR A N 1
ATOM 1562 C CA . TYR A 1 195 ? 0.032 -8.453 -7.832 1.00 90.81 195 TYR A CA 1
ATOM 1563 C C . TYR A 1 195 ? -0.440 -7.803 -9.115 1.00 90.81 195 TYR A C 1
ATOM 1565 O O . TYR A 1 195 ? -0.865 -8.507 -10.025 1.00 90.81 195 TYR A O 1
ATOM 1573 N N . THR A 1 196 ? -0.353 -6.480 -9.203 1.00 93.00 196 THR A N 1
ATOM 1574 C CA . THR A 1 196 ? -0.707 -5.742 -10.416 1.00 93.00 196 THR A CA 1
ATOM 1575 C C . THR A 1 196 ? 0.367 -4.712 -10.739 1.00 93.00 196 THR A C 1
ATOM 1577 O O . THR A 1 196 ? 0.749 -3.910 -9.893 1.00 93.00 196 THR A O 1
ATOM 1580 N N . LEU A 1 197 ? 0.828 -4.721 -11.984 1.00 93.69 197 LEU A N 1
ATOM 1581 C CA . LEU A 1 197 ? 1.681 -3.708 -12.591 1.00 93.69 197 LEU A CA 1
ATOM 1582 C C . LEU A 1 197 ? 0.846 -3.004 -13.648 1.00 93.69 197 LEU A C 1
ATOM 1584 O O . LEU A 1 197 ? 0.317 -3.659 -14.548 1.00 93.69 197 LEU A O 1
ATOM 1588 N N . LYS A 1 198 ? 0.717 -1.686 -13.552 1.00 95.75 198 LYS A N 1
ATOM 1589 C CA . LYS A 1 198 ? -0.149 -0.924 -14.444 1.00 95.75 198 LYS A CA 1
ATOM 1590 C C . LYS A 1 198 ? 0.568 0.293 -15.000 1.00 95.75 198 LYS A C 1
ATOM 1592 O O . LYS A 1 198 ? 1.029 1.131 -14.231 1.00 95.75 198 LYS A O 1
ATOM 1597 N N . ASN A 1 199 ? 0.595 0.430 -16.322 1.00 96.06 199 ASN A N 1
ATOM 1598 C CA . ASN A 1 199 ? 0.966 1.688 -16.960 1.00 96.06 199 ASN A CA 1
ATOM 1599 C C . ASN A 1 199 ? -0.016 2.774 -16.505 1.00 96.06 199 ASN A C 1
ATOM 1601 O O . ASN A 1 199 ? -1.236 2.627 -16.640 1.00 96.06 199 ASN A O 1
ATOM 1605 N N . ILE A 1 200 ? 0.517 3.864 -15.974 1.00 93.94 200 ILE A N 1
ATOM 1606 C CA . ILE A 1 200 ? -0.248 5.062 -15.635 1.00 93.94 200 ILE A CA 1
ATOM 1607 C C . ILE A 1 200 ? 0.254 6.236 -16.481 1.00 93.94 200 ILE A C 1
ATOM 1609 O O . ILE A 1 200 ? 1.249 6.134 -17.201 1.00 93.94 200 ILE A O 1
ATOM 1613 N N . ASN A 1 201 ? -0.458 7.360 -16.422 1.00 88.81 201 ASN A N 1
ATOM 1614 C CA . ASN A 1 201 ? -0.067 8.570 -17.141 1.00 88.81 201 ASN A CA 1
ATOM 1615 C C . ASN A 1 201 ? 1.356 9.016 -16.756 1.00 88.81 201 ASN A C 1
ATOM 1617 O O . ASN A 1 201 ? 1.879 8.635 -15.709 1.00 88.81 201 ASN A O 1
ATOM 1621 N N . ASN A 1 202 ? 1.956 9.864 -17.596 1.00 88.88 202 ASN A N 1
ATOM 1622 C CA . ASN A 1 202 ? 3.300 10.429 -17.407 1.00 88.88 202 ASN A CA 1
ATOM 1623 C C . ASN A 1 202 ? 4.453 9.411 -17.519 1.00 88.88 202 ASN A C 1
ATOM 1625 O O . ASN A 1 202 ? 5.554 9.686 -17.050 1.00 88.88 202 ASN A O 1
ATOM 1629 N N . GLY A 1 203 ? 4.209 8.255 -18.151 1.00 90.00 203 GLY A N 1
ATOM 1630 C CA . GLY A 1 203 ? 5.235 7.239 -18.423 1.00 90.00 203 GLY A CA 1
ATOM 1631 C C . GLY A 1 203 ? 5.782 6.569 -17.161 1.00 90.00 203 GLY A C 1
ATOM 1632 O O . GLY A 1 203 ? 6.977 6.291 -17.056 1.00 90.00 203 GLY A O 1
ATOM 1633 N N . LEU A 1 204 ? 4.900 6.348 -16.186 1.00 93.31 204 LEU A N 1
ATOM 1634 C CA . LEU A 1 204 ? 5.199 5.637 -14.949 1.00 93.31 204 LEU A CA 1
ATOM 1635 C C . LEU A 1 204 ? 4.477 4.284 -14.936 1.00 93.31 204 LEU A C 1
ATOM 1637 O O . LEU A 1 204 ? 3.427 4.108 -15.561 1.00 93.31 204 LEU A O 1
ATOM 1641 N N . VAL A 1 205 ? 4.994 3.356 -14.136 1.00 93.44 205 VAL A N 1
ATOM 1642 C CA . VAL A 1 205 ? 4.311 2.098 -13.814 1.00 93.44 205 VAL A CA 1
ATOM 1643 C C . VAL A 1 205 ? 3.892 2.134 -12.353 1.00 93.44 205 VAL A C 1
ATOM 1645 O O . VAL A 1 205 ? 4.722 2.334 -11.471 1.00 93.44 205 VAL A O 1
ATOM 1648 N N . GLN A 1 206 ? 2.607 1.928 -12.084 1.00 93.31 206 GLN A N 1
ATOM 1649 C CA . GLN A 1 206 ? 2.115 1.709 -10.733 1.00 93.31 206 GLN A CA 1
ATOM 1650 C C . GLN A 1 206 ? 2.209 0.231 -10.378 1.00 93.31 206 GLN A C 1
ATOM 1652 O O . GLN A 1 206 ? 1.607 -0.622 -11.035 1.00 93.31 206 GLN A O 1
ATOM 1657 N N . PHE A 1 207 ? 2.928 -0.046 -9.303 1.00 91.12 207 PHE A N 1
ATOM 1658 C CA . PHE A 1 207 ? 2.964 -1.338 -8.649 1.00 91.12 207 PHE A CA 1
ATOM 1659 C C . PHE A 1 207 ? 1.853 -1.417 -7.598 1.00 91.12 207 PHE A C 1
ATOM 1661 O O . PHE A 1 207 ? 1.658 -0.462 -6.849 1.00 91.12 207 PHE A O 1
ATOM 1668 N N . GLN A 1 208 ? 1.148 -2.544 -7.512 1.00 93.00 208 GLN A N 1
ATOM 1669 C CA . GLN A 1 208 ? 0.130 -2.812 -6.497 1.00 93.00 208 GLN A CA 1
ATOM 1670 C C . GLN A 1 208 ? 0.275 -4.231 -5.942 1.00 93.00 208 GLN A C 1
ATOM 1672 O O . GLN A 1 208 ? 0.399 -5.190 -6.705 1.00 93.00 208 GLN A O 1
ATOM 1677 N N . HIS A 1 209 ? 0.160 -4.365 -4.622 1.00 91.62 209 HIS A N 1
ATOM 1678 C CA . HIS A 1 2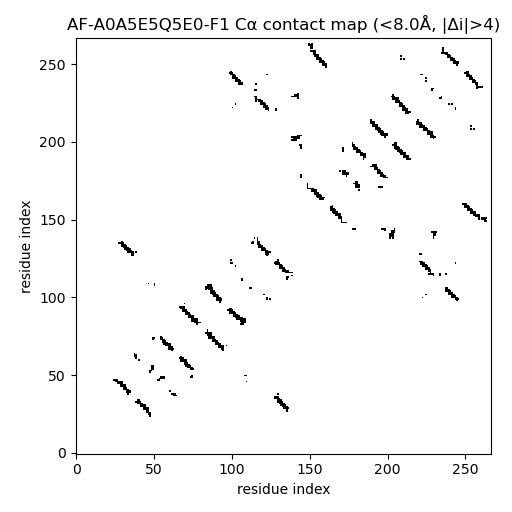09 ? 0.024 -5.647 -3.937 1.00 91.62 209 HIS A CA 1
ATOM 1679 C C . HIS A 1 209 ? -1.227 -5.593 -3.054 1.00 91.62 209 HIS A C 1
ATOM 1681 O O . HIS A 1 209 ? -1.353 -4.757 -2.159 1.00 91.62 209 HIS A O 1
ATOM 1687 N N . ASN A 1 210 ? -2.187 -6.441 -3.403 1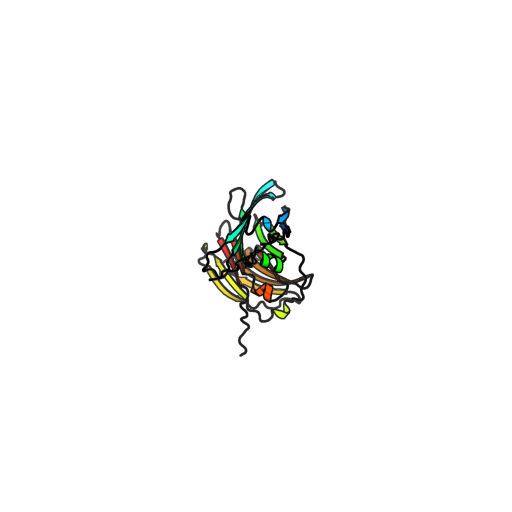.00 94.25 210 ASN A N 1
ATOM 1688 C CA . ASN A 1 210 ? -3.572 -6.394 -2.962 1.00 94.25 210 ASN A CA 1
ATOM 1689 C C . ASN A 1 210 ? -3.902 -7.621 -2.118 1.00 94.25 210 ASN A C 1
ATOM 1691 O O . ASN A 1 210 ? -3.595 -8.738 -2.528 1.00 94.25 210 ASN A O 1
ATOM 1695 N N . LEU A 1 211 ? -4.609 -7.419 -1.010 1.00 95.25 211 LEU A N 1
ATOM 1696 C CA . LEU A 1 211 ? -5.296 -8.462 -0.258 1.00 95.25 211 LEU A CA 1
ATOM 1697 C C . LEU A 1 211 ? -6.799 -8.335 -0.488 1.00 95.25 211 LEU A C 1
ATOM 1699 O O . LEU A 1 211 ? -7.405 -7.308 -0.170 1.00 95.25 211 LEU A O 1
ATOM 1703 N N . TYR A 1 212 ? -7.402 -9.408 -0.979 1.00 96.06 212 TYR A N 1
ATOM 1704 C CA . TYR A 1 212 ? -8.838 -9.544 -1.166 1.00 96.06 212 TYR A CA 1
ATOM 1705 C C . TYR A 1 212 ? -9.418 -10.562 -0.191 1.00 96.06 212 TYR A C 1
ATOM 1707 O O . TYR A 1 212 ? -8.785 -11.568 0.128 1.00 96.06 212 TYR A O 1
ATOM 1715 N N . GLN A 1 213 ? -10.652 -10.320 0.241 1.00 95.06 213 GLN A N 1
ATOM 1716 C CA . GLN A 1 213 ? -11.523 -11.328 0.830 1.00 95.06 213 GLN A CA 1
ATOM 1717 C C . GLN A 1 213 ? -12.492 -11.837 -0.239 1.00 95.06 213 GLN A C 1
ATOM 1719 O O . GLN A 1 213 ? -13.118 -11.041 -0.937 1.00 95.06 213 GLN A O 1
ATOM 1724 N N . LEU A 1 214 ? -12.625 -13.155 -0.338 1.00 93.12 214 LEU A N 1
ATOM 1725 C CA . LEU A 1 214 ? -13.515 -13.851 -1.258 1.00 93.12 214 LEU A CA 1
ATOM 1726 C C . LEU A 1 214 ? -14.778 -14.258 -0.492 1.00 93.12 214 LEU A C 1
ATOM 1728 O O . LEU A 1 214 ? -14.743 -15.173 0.329 1.00 93.12 214 LEU A O 1
ATOM 1732 N N . LYS A 1 215 ? -15.894 -13.563 -0.713 1.00 86.69 215 LYS A N 1
ATOM 1733 C CA . LYS A 1 215 ? -17.180 -13.857 -0.058 1.00 86.69 215 LYS A CA 1
ATOM 1734 C C . LYS A 1 215 ? -18.287 -13.917 -1.092 1.00 86.69 215 LYS A C 1
ATOM 1736 O O . LYS A 1 215 ? -18.458 -12.971 -1.849 1.00 86.69 215 LYS A O 1
ATOM 1741 N N . GLU A 1 216 ? -19.043 -15.017 -1.103 1.00 83.94 216 GLU A N 1
ATOM 1742 C CA . GLU A 1 216 ? -20.242 -15.176 -1.946 1.00 83.94 216 GLU A CA 1
ATOM 1743 C C . GLU A 1 216 ? -19.971 -14.901 -3.440 1.00 83.94 216 GLU A C 1
ATOM 1745 O O . GLU A 1 216 ? -20.733 -14.216 -4.118 1.00 83.94 216 GLU A O 1
ATOM 1750 N N . GLY A 1 217 ? -18.828 -15.378 -3.948 1.00 79.50 217 GLY A N 1
ATOM 1751 C CA . GLY A 1 217 ? -18.405 -15.146 -5.335 1.00 79.50 217 GLY A CA 1
ATOM 1752 C C . GLY A 1 217 ? -17.980 -13.705 -5.648 1.00 79.50 217 GLY A C 1
ATOM 1753 O O . GLY A 1 217 ? -17.754 -13.382 -6.810 1.00 79.50 217 GLY A O 1
ATOM 1754 N N . LYS A 1 218 ? -17.866 -12.833 -4.638 1.00 87.94 218 LYS A N 1
ATOM 1755 C CA . LYS A 1 218 ? -17.405 -11.447 -4.772 1.00 87.94 218 LYS A CA 1
ATOM 1756 C C . LYS A 1 218 ? -16.047 -11.251 -4.114 1.00 87.94 218 LYS A C 1
ATOM 1758 O O . LYS A 1 218 ? -15.770 -11.777 -3.035 1.00 87.94 218 LYS A O 1
ATOM 1763 N N . GLU A 1 219 ? -15.233 -10.418 -4.750 1.00 92.31 219 GLU A N 1
ATOM 1764 C CA . GLU A 1 219 ? -13.962 -9.951 -4.209 1.00 92.31 219 GLU A CA 1
ATOM 1765 C C . GLU A 1 219 ? -14.165 -8.623 -3.473 1.00 92.31 219 GLU A C 1
ATOM 1767 O O . GLU A 1 219 ? -14.705 -7.659 -4.020 1.00 92.31 219 GLU A O 1
ATOM 1772 N N . ALA A 1 220 ? -13.717 -8.559 -2.223 1.00 94.38 220 ALA A N 1
ATOM 1773 C CA . ALA A 1 220 ? -13.693 -7.338 -1.431 1.00 94.38 220 ALA A CA 1
ATOM 1774 C C . ALA A 1 220 ? -12.245 -6.965 -1.107 1.00 94.38 220 ALA A C 1
ATOM 1776 O O . ALA A 1 220 ? -11.550 -7.714 -0.422 1.00 94.38 220 ALA A O 1
ATOM 1777 N N . LEU A 1 221 ? -11.784 -5.801 -1.576 1.00 96.06 221 LEU A N 1
ATOM 1778 C CA . LEU A 1 221 ? -10.453 -5.295 -1.233 1.00 96.06 221 LEU A CA 1
ATOM 1779 C C . LEU A 1 221 ? -10.380 -5.029 0.273 1.00 96.06 221 LEU A C 1
ATOM 1781 O O . LEU A 1 221 ? -11.203 -4.282 0.810 1.00 96.06 221 LEU A O 1
ATOM 1785 N N . LEU A 1 222 ? -9.398 -5.633 0.937 1.00 96.25 222 LEU A N 1
ATOM 1786 C CA . LEU A 1 222 ? -9.092 -5.410 2.348 1.00 96.25 222 LEU A CA 1
ATOM 1787 C C . LEU A 1 222 ? -7.933 -4.435 2.521 1.00 96.25 222 LEU A C 1
ATOM 1789 O O . LEU A 1 222 ? -8.020 -3.512 3.328 1.00 96.25 222 LEU A O 1
ATOM 1793 N N . GLU A 1 223 ? -6.870 -4.628 1.746 1.00 96.12 223 GLU A N 1
ATOM 1794 C CA . GLU A 1 223 ? -5.664 -3.808 1.795 1.00 96.12 223 GLU A CA 1
ATOM 1795 C C . GLU A 1 223 ? -5.017 -3.740 0.411 1.00 96.12 223 GLU A C 1
ATOM 1797 O O . GLU A 1 223 ? -5.014 -4.724 -0.327 1.00 96.12 223 GLU A O 1
ATOM 1802 N N . ARG A 1 224 ? -4.462 -2.581 0.060 1.00 95.38 224 ARG A N 1
ATOM 1803 C CA . ARG A 1 224 ? -3.577 -2.410 -1.097 1.00 95.38 224 ARG A CA 1
ATOM 1804 C C . ARG A 1 224 ? -2.383 -1.582 -0.679 1.00 95.38 224 ARG A C 1
ATOM 1806 O O . ARG A 1 224 ? -2.564 -0.453 -0.237 1.00 95.38 224 ARG A O 1
ATOM 1813 N N . ILE A 1 225 ? -1.182 -2.080 -0.925 1.00 92.88 225 ILE A N 1
ATOM 1814 C CA . ILE A 1 225 ? 0.002 -1.223 -1.013 1.00 92.88 225 ILE A CA 1
ATOM 1815 C C . ILE A 1 225 ? 0.270 -0.891 -2.465 1.00 92.88 225 ILE A C 1
ATOM 1817 O O . ILE A 1 225 ? 0.079 -1.735 -3.343 1.00 92.88 225 ILE A O 1
ATOM 1821 N N . TYR A 1 226 ? 0.708 0.334 -2.722 1.00 92.75 226 TYR A N 1
ATOM 1822 C CA . TYR A 1 226 ? 1.088 0.730 -4.065 1.00 92.75 226 TYR A CA 1
ATOM 1823 C C . TYR A 1 226 ? 2.142 1.830 -4.066 1.00 92.75 226 TYR A C 1
ATOM 1825 O O . TYR A 1 226 ? 2.260 2.614 -3.123 1.00 92.75 226 TYR A O 1
ATOM 1833 N N . PHE A 1 227 ? 2.882 1.901 -5.166 1.00 90.88 227 PHE A N 1
ATOM 1834 C CA . PHE A 1 227 ? 3.791 2.999 -5.465 1.00 90.88 227 PHE A CA 1
ATOM 1835 C C . PHE A 1 227 ? 3.974 3.146 -6.970 1.00 90.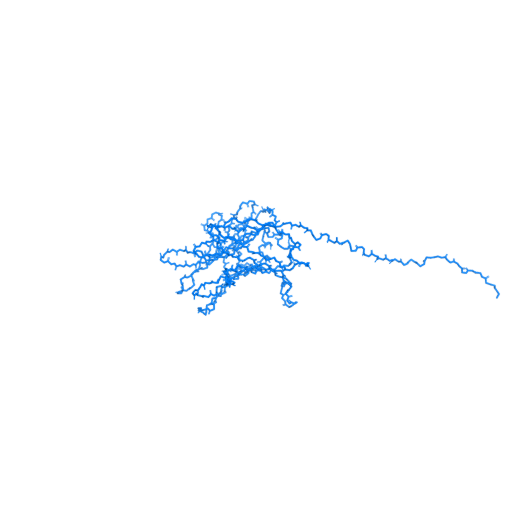88 227 PHE A C 1
ATOM 1837 O O . PHE A 1 227 ? 3.687 2.224 -7.736 1.00 90.88 227 PHE A O 1
ATOM 1844 N N . ASN A 1 228 ? 4.435 4.318 -7.388 1.00 91.31 228 ASN A N 1
ATOM 1845 C CA . ASN A 1 228 ? 4.723 4.605 -8.783 1.00 91.31 228 ASN A CA 1
ATOM 1846 C C . ASN A 1 228 ? 6.237 4.531 -9.011 1.00 91.31 228 ASN A C 1
ATOM 1848 O O . ASN A 1 228 ? 7.008 5.161 -8.297 1.00 91.31 228 ASN A O 1
ATOM 1852 N N . ALA A 1 229 ? 6.661 3.786 -10.026 1.00 89.69 229 ALA A N 1
ATOM 1853 C CA . ALA A 1 229 ? 8.050 3.705 -10.450 1.00 89.69 229 ALA A CA 1
ATOM 1854 C C . ALA A 1 229 ? 8.237 4.439 -11.784 1.00 89.69 229 ALA A C 1
ATOM 1856 O O . ALA A 1 229 ? 7.468 4.245 -12.729 1.00 89.69 229 ALA A O 1
ATOM 1857 N N . SER A 1 230 ? 9.274 5.274 -11.860 1.00 89.81 230 SER A N 1
ATOM 1858 C CA . SER A 1 230 ? 9.697 5.976 -13.082 1.00 89.81 230 SER A CA 1
ATOM 1859 C C . SER A 1 230 ? 10.761 5.217 -13.878 1.00 89.81 230 SER A C 1
ATOM 1861 O O . SER A 1 230 ? 11.064 5.592 -15.009 1.00 89.81 230 SER A O 1
ATOM 1863 N N . SER A 1 231 ? 11.335 4.163 -13.293 1.00 87.94 231 SER A N 1
ATOM 1864 C CA . SER A 1 231 ? 12.348 3.302 -13.900 1.00 87.94 231 SER A CA 1
ATOM 1865 C C . SER A 1 231 ? 12.438 1.958 -13.171 1.00 87.94 231 SER A C 1
ATOM 1867 O O . SER A 1 231 ? 11.906 1.789 -12.069 1.00 87.94 231 SER A O 1
ATOM 1869 N N . LEU A 1 232 ? 13.182 1.018 -13.759 1.00 85.12 232 LEU A N 1
ATOM 1870 C CA . LEU A 1 232 ? 13.503 -0.259 -13.123 1.00 85.12 232 LEU A CA 1
ATOM 1871 C C . LEU A 1 232 ? 14.352 -0.085 -11.853 1.00 85.12 232 LEU A C 1
ATOM 1873 O O . LEU A 1 232 ? 14.163 -0.840 -10.907 1.00 85.12 232 LEU A O 1
ATOM 1877 N N . SER A 1 233 ? 15.233 0.922 -11.790 1.00 83.25 233 SER A N 1
ATOM 1878 C CA . SER A 1 233 ? 16.030 1.203 -10.580 1.00 83.25 233 SER A CA 1
ATOM 1879 C C . SER A 1 233 ? 15.132 1.569 -9.402 1.00 83.25 233 SER A C 1
ATOM 1881 O O . SER A 1 233 ? 15.224 0.959 -8.343 1.00 83.25 233 SER A O 1
ATOM 1883 N N . VAL A 1 234 ? 14.181 2.486 -9.622 1.00 83.06 234 VAL A N 1
ATOM 1884 C CA . VAL A 1 234 ? 13.223 2.903 -8.584 1.00 83.06 234 VAL A CA 1
ATOM 1885 C C . VAL A 1 234 ? 12.373 1.722 -8.120 1.00 83.06 234 VAL A C 1
ATOM 1887 O O . VAL A 1 234 ? 12.141 1.565 -6.924 1.00 83.06 234 VAL A O 1
ATOM 1890 N N . LEU A 1 235 ? 11.943 0.857 -9.049 1.00 82.75 235 LEU A N 1
ATOM 1891 C CA . LEU A 1 235 ? 11.250 -0.381 -8.692 1.00 82.75 235 LEU A CA 1
ATOM 1892 C C . LEU A 1 235 ? 12.125 -1.256 -7.782 1.00 82.75 235 LEU A C 1
ATOM 1894 O O . LEU A 1 235 ? 11.633 -1.722 -6.762 1.00 82.75 235 LEU A O 1
ATOM 1898 N N . ARG A 1 236 ? 13.402 -1.454 -8.135 1.00 80.81 236 ARG A N 1
ATOM 1899 C CA . ARG A 1 236 ? 14.363 -2.331 -7.442 1.00 80.81 236 ARG A CA 1
ATOM 1900 C C . ARG A 1 236 ? 14.800 -1.849 -6.061 1.00 80.81 236 ARG A C 1
ATOM 1902 O O . ARG A 1 236 ? 15.203 -2.665 -5.239 1.00 80.81 236 ARG A O 1
ATOM 1909 N N . GLU A 1 237 ? 14.698 -0.559 -5.783 1.00 77.12 237 GLU A N 1
ATOM 1910 C CA . GLU A 1 237 ? 15.101 0.012 -4.494 1.00 77.12 237 GLU A CA 1
ATOM 1911 C C . GLU A 1 237 ? 13.992 -0.022 -3.434 1.00 77.12 237 GLU A C 1
ATOM 1913 O O . GLU A 1 237 ? 14.269 0.049 -2.235 1.00 77.12 237 GLU A O 1
ATOM 1918 N N . ALA A 1 238 ? 12.731 -0.135 -3.851 1.00 75.88 238 ALA A N 1
ATOM 1919 C CA . ALA A 1 238 ? 11.598 0.091 -2.969 1.00 75.88 238 ALA A CA 1
ATOM 1920 C C . ALA A 1 238 ? 11.149 -1.188 -2.243 1.00 75.88 238 ALA A C 1
ATOM 1922 O O . ALA A 1 238 ? 10.560 -2.082 -2.847 1.00 75.88 238 ALA A O 1
ATOM 1923 N N . MET A 1 239 ? 11.367 -1.262 -0.925 1.00 81.94 239 MET A N 1
ATOM 1924 C CA . MET A 1 239 ? 10.872 -2.356 -0.083 1.00 81.94 239 MET A CA 1
ATOM 1925 C C . MET A 1 239 ? 9.712 -1.886 0.799 1.00 81.94 239 MET A C 1
ATOM 1927 O O . MET A 1 239 ? 9.85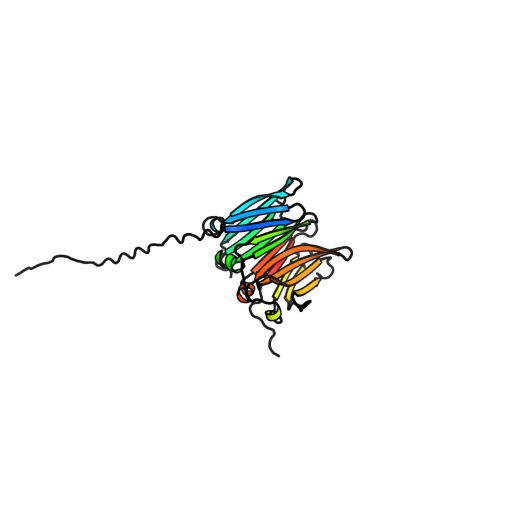1 -0.971 1.616 1.00 81.94 239 MET A O 1
ATOM 1931 N N . TYR A 1 240 ? 8.582 -2.586 0.697 1.00 85.31 240 TYR A N 1
ATOM 1932 C CA . TYR A 1 240 ? 7.380 -2.287 1.470 1.00 85.31 240 TYR A CA 1
ATOM 1933 C C . TYR A 1 240 ? 6.936 -3.500 2.271 1.00 85.31 240 TYR A C 1
ATOM 1935 O O . TYR A 1 240 ? 6.962 -4.628 1.791 1.00 85.31 240 TYR A O 1
ATOM 1943 N N . ALA A 1 241 ? 6.435 -3.265 3.472 1.00 88.50 241 ALA A N 1
ATOM 1944 C CA . ALA A 1 241 ? 5.630 -4.235 4.190 1.00 88.50 241 ALA A CA 1
ATOM 1945 C C . ALA A 1 241 ? 4.367 -3.551 4.691 1.00 88.50 241 ALA A C 1
ATOM 1947 O O . ALA A 1 241 ? 4.408 -2.415 5.143 1.00 88.50 241 ALA A O 1
ATOM 1948 N N . SER A 1 242 ? 3.238 -4.235 4.655 1.00 91.81 242 SER A N 1
ATOM 1949 C CA . SER A 1 242 ? 1.997 -3.743 5.238 1.00 91.81 242 SER A CA 1
ATOM 1950 C C . SER A 1 242 ? 1.356 -4.774 6.133 1.00 91.81 242 SER A C 1
ATOM 1952 O O . SER A 1 242 ? 1.745 -5.950 6.148 1.00 91.81 242 SER A O 1
ATOM 1954 N N . LYS A 1 243 ? 0.440 -4.287 6.968 1.00 94.62 243 LYS A N 1
ATOM 1955 C CA . LYS A 1 243 ? -0.370 -5.132 7.825 1.00 94.62 243 LYS A CA 1
ATOM 1956 C C . LYS A 1 243 ? -1.804 -4.642 7.856 1.00 94.62 243 LYS A C 1
ATOM 1958 O O . LYS A 1 243 ? -2.078 -3.572 8.409 1.00 94.62 243 LYS A O 1
ATOM 1963 N N . TYR A 1 244 ? -2.699 -5.520 7.433 1.00 95.44 244 TYR A N 1
ATOM 1964 C CA . TYR A 1 244 ? -4.125 -5.393 7.646 1.00 95.44 244 TYR A CA 1
ATOM 1965 C C . TYR A 1 244 ? -4.544 -6.096 8.940 1.00 95.44 244 TYR A C 1
ATOM 1967 O O . TYR A 1 244 ? -4.120 -7.219 9.222 1.00 95.44 244 TYR A O 1
ATOM 1975 N N . PHE A 1 245 ? -5.396 -5.447 9.734 1.00 95.00 245 PHE A N 1
ATOM 1976 C CA . PHE A 1 245 ? -5.850 -5.956 11.032 1.00 95.00 245 PHE A CA 1
ATOM 1977 C C . PHE A 1 245 ? -7.328 -6.367 10.959 1.00 95.00 245 PHE A C 1
ATOM 1979 O O . PHE A 1 245 ? -8.221 -5.608 11.345 1.00 95.00 245 PHE A O 1
ATOM 1986 N N . HIS A 1 246 ? -7.599 -7.584 10.476 1.00 93.56 246 HIS A N 1
ATOM 1987 C CA . HIS A 1 246 ? -8.962 -8.103 10.365 1.00 93.56 246 HIS A CA 1
ATOM 1988 C C . HIS A 1 246 ? -9.569 -8.320 11.766 1.00 93.56 246 HIS A C 1
ATOM 1990 O O . HIS A 1 246 ? -8.931 -8.940 12.623 1.00 93.56 246 HIS A O 1
ATOM 1996 N N . PRO A 1 247 ? -10.811 -7.868 12.032 1.00 89.94 247 PRO A N 1
ATOM 1997 C CA . PRO A 1 247 ? -11.430 -8.009 13.350 1.00 89.94 247 PRO A CA 1
ATOM 1998 C C . PRO A 1 247 ? -11.575 -9.455 13.822 1.00 89.94 247 PRO A C 1
ATOM 2000 O O . PRO A 1 247 ? -11.489 -9.701 15.021 1.00 89.94 247 PRO A O 1
ATOM 2003 N N . GLN A 1 248 ? -11.801 -10.381 12.890 1.00 91.00 248 GLN A N 1
ATOM 2004 C CA . GLN A 1 248 ? -12.000 -11.795 13.194 1.00 91.00 248 GLN A CA 1
ATOM 2005 C C . GLN A 1 248 ? -10.716 -12.590 12.985 1.00 91.00 248 GLN A C 1
ATOM 2007 O O . GLN A 1 248 ? -10.375 -13.418 13.822 1.00 91.00 248 GLN A O 1
ATOM 2012 N N . ASP A 1 249 ? -9.979 -12.321 11.907 1.00 91.44 249 ASP A N 1
ATOM 2013 C CA . ASP A 1 249 ? -8.906 -13.206 11.427 1.00 91.44 249 ASP A CA 1
ATOM 2014 C C . ASP A 1 249 ? -7.500 -12.732 11.768 1.00 91.44 249 ASP A C 1
ATOM 2016 O O . ASP A 1 249 ? -6.505 -13.353 11.405 1.00 91.44 249 ASP A O 1
ATOM 2020 N N . GLY A 1 250 ? -7.429 -11.674 12.572 1.00 92.44 250 GLY A N 1
ATOM 2021 C CA . GLY A 1 250 ? -6.180 -11.137 13.062 1.00 92.44 250 GLY A CA 1
ATOM 2022 C C . GLY A 1 250 ? -5.398 -10.450 11.953 1.00 92.44 250 GLY A C 1
ATOM 2023 O O . GLY A 1 250 ? -5.956 -9.803 11.067 1.00 92.44 250 GLY A O 1
ATOM 2024 N N . THR A 1 251 ? -4.079 -10.533 12.057 1.00 94.81 251 THR A N 1
ATOM 2025 C CA . THR A 1 251 ? -3.178 -9.743 11.223 1.00 94.81 251 THR A CA 1
ATOM 2026 C C . THR A 1 251 ? -2.805 -10.492 9.953 1.00 94.81 251 THR A C 1
ATOM 2028 O O . THR A 1 251 ? -2.281 -11.602 10.020 1.00 94.81 251 THR A O 1
ATOM 2031 N N . PHE A 1 252 ? -2.970 -9.830 8.817 1.00 94.56 252 PHE A N 1
ATOM 2032 C CA . PHE A 1 252 ? -2.435 -10.239 7.526 1.00 94.56 252 PHE A CA 1
ATOM 2033 C C . PHE A 1 252 ? -1.215 -9.372 7.267 1.00 94.56 252 PHE A C 1
ATOM 2035 O O . PHE A 1 252 ? -1.291 -8.161 7.448 1.00 94.56 252 PHE A O 1
ATOM 2042 N N . LYS A 1 253 ? -0.082 -9.968 6.905 1.00 93.88 253 LYS A N 1
ATOM 2043 C CA . LYS A 1 253 ? 1.120 -9.225 6.528 1.00 93.88 253 LYS A CA 1
ATOM 2044 C C . LYS A 1 253 ? 1.400 -9.458 5.056 1.00 93.88 253 LYS A C 1
ATOM 2046 O O . LYS A 1 253 ? 1.498 -10.609 4.635 1.00 93.88 253 LYS A O 1
ATOM 2051 N N . LEU A 1 254 ? 1.568 -8.369 4.320 1.00 89.31 254 LEU A N 1
ATOM 2052 C CA . LEU A 1 254 ? 1.995 -8.380 2.930 1.00 89.31 254 LEU A CA 1
ATOM 2053 C C . LEU A 1 254 ? 3.373 -7.740 2.859 1.00 89.31 254 LEU A C 1
ATOM 2055 O O . LEU A 1 254 ? 3.520 -6.575 3.224 1.00 89.31 254 LEU A O 1
ATOM 2059 N N . VAL A 1 255 ? 4.378 -8.468 2.396 1.00 86.31 255 VAL A N 1
ATOM 2060 C CA . VAL A 1 255 ? 5.713 -7.922 2.166 1.00 86.31 255 VAL A CA 1
ATOM 2061 C C . VAL A 1 255 ? 5.990 -7.951 0.675 1.00 86.31 255 VAL A C 1
ATOM 2063 O O . VAL A 1 255 ? 5.835 -8.966 -0.004 1.00 86.31 255 VAL A O 1
ATOM 2066 N N . PHE A 1 256 ? 6.347 -6.784 0.161 1.00 77.19 256 PHE A N 1
ATOM 2067 C CA . PHE A 1 256 ? 6.840 -6.612 -1.183 1.00 77.19 256 PHE A CA 1
ATOM 2068 C C . PHE A 1 256 ? 8.353 -6.471 -1.137 1.00 77.19 256 PHE A C 1
ATOM 2070 O O . PHE A 1 256 ? 8.885 -5.504 -0.579 1.00 77.19 256 PHE A O 1
ATOM 2077 N N . TYR A 1 257 ? 9.017 -7.424 -1.779 1.00 74.81 257 TYR A N 1
ATOM 2078 C CA . TYR A 1 257 ? 10.410 -7.284 -2.150 1.00 74.81 257 TYR A CA 1
ATOM 2079 C C . TYR A 1 257 ? 10.472 -7.026 -3.645 1.00 74.81 257 TYR A C 1
ATOM 2081 O O . TYR A 1 257 ? 9.888 -7.789 -4.428 1.00 74.81 257 TYR A O 1
ATOM 2089 N N . PRO A 1 258 ? 11.187 -5.986 -4.063 1.00 64.62 258 PRO A N 1
ATOM 2090 C CA . PRO A 1 258 ? 11.443 -5.820 -5.464 1.00 64.62 258 PRO A CA 1
ATOM 2091 C C . PRO A 1 258 ? 12.480 -6.854 -5.925 1.00 64.62 258 PRO A C 1
ATOM 2093 O O . PRO A 1 258 ? 13.357 -7.280 -5.172 1.00 64.62 258 PRO A O 1
ATOM 2096 N N . ALA A 1 259 ? 12.337 -7.291 -7.173 1.00 56.09 259 ALA A N 1
ATOM 2097 C CA . ALA A 1 259 ? 13.206 -8.266 -7.818 1.00 56.09 259 ALA A CA 1
ATOM 2098 C C . ALA A 1 259 ? 14.678 -7.818 -7.758 1.00 56.09 259 ALA A C 1
ATOM 2100 O O . ALA A 1 259 ? 15.027 -6.798 -8.348 1.00 56.09 259 ALA A O 1
ATOM 2101 N N . MET A 1 260 ? 15.567 -8.577 -7.108 1.00 54.34 260 MET A N 1
ATOM 2102 C CA . MET A 1 260 ? 17.012 -8.273 -7.050 1.00 54.34 260 MET A CA 1
ATOM 2103 C C . MET A 1 260 ? 17.746 -8.605 -8.365 1.00 54.34 260 MET A C 1
ATOM 2105 O O . MET A 1 260 ? 18.794 -9.244 -8.355 1.00 54.34 260 MET A O 1
ATOM 2109 N N . GLY A 1 261 ? 17.179 -8.232 -9.516 1.00 49.22 261 GLY A N 1
ATOM 2110 C CA . GLY A 1 261 ? 17.791 -8.479 -10.824 1.00 49.22 261 GLY A CA 1
ATOM 2111 C C . GLY A 1 261 ? 17.913 -9.954 -11.212 1.00 49.22 261 GLY A C 1
ATOM 2112 O O . GLY A 1 261 ? 18.738 -10.291 -12.053 1.00 49.22 261 GLY A O 1
ATOM 2113 N N . GLN A 1 262 ? 17.109 -10.834 -10.611 1.00 49.44 262 GLN A N 1
ATOM 2114 C CA . GLN A 1 262 ? 17.014 -12.225 -11.040 1.00 49.44 262 GLN A CA 1
ATOM 2115 C C . GLN A 1 262 ? 16.077 -12.305 -12.246 1.00 49.44 262 GLN A C 1
ATOM 2117 O O . GLN A 1 262 ? 14.856 -12.352 -12.090 1.00 49.44 262 GLN A O 1
ATOM 2122 N N . THR A 1 263 ? 16.652 -12.292 -13.445 1.00 52.47 263 THR A N 1
ATOM 2123 C CA . THR A 1 263 ? 15.959 -12.735 -14.657 1.00 52.47 263 THR A CA 1
ATOM 2124 C C . THR A 1 263 ? 15.839 -14.259 -14.636 1.00 52.47 263 THR A C 1
ATOM 2126 O O . THR A 1 263 ? 16.522 -14.947 -13.869 1.00 52.47 263 THR A O 1
ATOM 2129 N N . GLU A 1 264 ? 14.938 -14.814 -15.441 1.00 50.38 264 GLU A N 1
ATOM 2130 C CA . GLU A 1 264 ? 14.942 -16.254 -15.694 1.00 50.38 264 GLU A CA 1
ATOM 2131 C C . GLU A 1 264 ? 16.326 -16.684 -16.222 1.00 50.38 264 GLU A C 1
ATOM 2133 O O . GLU A 1 264 ? 16.906 -15.958 -17.033 1.00 50.38 264 GLU A O 1
ATOM 2138 N N . PRO A 1 265 ? 16.920 -17.792 -15.733 1.00 48.03 265 PRO A N 1
ATOM 2139 C CA . PRO A 1 265 ? 18.138 -18.312 -16.334 1.00 48.03 265 PRO A CA 1
ATOM 2140 C C . PRO A 1 265 ? 17.849 -18.651 -17.795 1.00 48.03 265 PRO A C 1
ATOM 2142 O O . PRO A 1 265 ? 16.869 -19.338 -18.079 1.00 48.03 265 PRO A O 1
ATOM 2145 N N . ASN A 1 266 ? 18.696 -18.183 -18.709 1.00 52.59 266 ASN A N 1
ATOM 2146 C CA . ASN A 1 266 ? 18.640 -18.652 -20.088 1.00 52.59 266 ASN A CA 1
ATOM 2147 C C . ASN A 1 266 ? 18.944 -20.158 -20.071 1.00 52.59 266 ASN A C 1
ATOM 2149 O O . ASN A 1 266 ? 20.016 -20.547 -19.602 1.00 52.59 266 ASN A O 1
ATOM 2153 N N . ASN A 1 267 ? 17.981 -20.972 -20.512 1.00 44.44 267 ASN A N 1
ATOM 2154 C CA . ASN A 1 267 ? 18.162 -22.414 -20.706 1.00 44.44 267 ASN A CA 1
ATOM 2155 C C . ASN A 1 267 ? 19.202 -22.703 -21.790 1.00 44.44 267 ASN A C 1
ATOM 2157 O O . ASN A 1 267 ? 19.191 -21.983 -22.817 1.00 44.44 267 ASN A O 1
#

Sequence (267 aa):
MNKMNQSITRTLILLLITMSTPTIAMITPFQLDITGKGFNITKQLKLGDVGEKNNSINFDFYDKNNQRYNFDLQYKKLPSNRSYPTNLDVTIKDNKGKKLGYLFLANNGVSALKDLGVFGLMVNINGKVVDFRFTFQSNFGHFNIDALAEERLIQDTLIPKFSFQMIRPIIAPKVDKNTRSQTYSLDNHPYAVNYTLKNINNGLVQFQHNLYQLKEGKEALLERIYFNASSLSVLREAMYASKYFHPQDGTFKLVFYPAMGQTEPNN

Radius of gyration: 24.26 Å; Cα contacts (8 Å, |Δi|>4): 597; chains: 1; bounding box: 100×63×44 Å

Nearest PDB structures (foldseek):
  2h36-assembly1_X  TM=6.510E-01  e=1.027E-01  Sulfolobus islandicus filamentous virus
  3djw-assembly1_B  TM=6.672E-01  e=1.402E-01  Captovirus AFV1
  3lyd-assembly1_A  TM=2.823E-01  e=1.692E+00  Jonesia denitrificans DSM 20603
  5vj8-assembly1_A  TM=1.692E-01  e=2.842E+00  Yersinia pestis
  1uyo-assembly1_X  TM=1.838E-01  e=4.775E+00  Neisseria meningitidis

Mean predicted aligned error: 9.46 Å

Secondary structure (DSSP, 8-state):
----------------------------EEEEEEEETTEEEEEEEEGGGSSSS--EEEEEEE-TT--EEEEEEEEEEPPTTSSSSEEEEEEEEETTS-EEEEEEEEESSHHHHHHH-EEEEEEEETTEEEEEEEESS-------GGGGSS--EEEEEEEGGGTEEEEEEE---EEETTEEEEEEE-TTSSEEEEEEEEEEGGGEEEEEEEEEEEETTEEEEEEEEEEEESSHHHHHH-EEEEEEEETTTEEEEEEEE---S-PPPP-

pLDDT: mean 81.9, std 17.8, range [32.59, 97.94]